Protein AF-0000000079805893 (afdb_homodimer)

Foldseek 3Di:
DAQQAPQFWWFALDQFFKKKFFFDDVCQAPLKFKKKKKWFALDQWFWFKKWAAPVCRQFIWTWMGHRQWTWIAGDAPQDGDIHTDDCVQDPRNNPRDMKMWMWTWDQDPVEIWIWIDINRRIDIDPGHRDHGGGTMMMGWHASPVPPPDCPDPVSRPRGTDTTTMHNIDGPGDTPDPMDGTPMGGDD/DAQQAPQFWWFALDQFFKKKFFFDDVCQAPLKFKKKKKWFALAQWFWFKKWAAPVCRQFIWTWMGHRQWTWIAGDAPQDGDIHTDDCVQDPRNNPRDMKMWMWTWDQDPVEIWIWIDINRRIDIDPGHRDHGGGTMMMGWHASPVPPPDCPDPVSRPRGTDTTTMHNIDGPGDTPDPMDGTPMGGDD

Solvent-accessible surface area (backbone atoms only — not comparable to full-atom values): 18608 Å² total; per-residue (Å²): 118,37,44,61,34,90,66,6,27,17,30,32,74,39,55,68,6,26,37,39,40,36,46,25,78,85,50,17,68,44,72,63,42,59,39,35,33,31,38,29,20,69,42,36,29,10,31,54,34,39,35,28,11,84,90,41,66,77,29,36,40,33,39,28,29,55,80,16,28,55,27,42,36,37,32,23,89,73,31,77,48,77,44,67,60,56,64,91,78,43,66,68,54,33,71,62,43,81,42,41,38,37,44,32,31,40,83,52,96,83,39,28,23,38,34,43,27,51,71,87,46,76,46,68,48,93,51,49,56,57,60,69,42,53,29,34,41,29,36,32,24,48,80,74,69,73,51,83,62,77,63,59,67,67,77,73,62,32,56,40,20,35,36,34,32,21,46,40,41,57,96,56,62,59,66,51,82,66,44,46,28,36,26,23,53,40,131,119,38,44,61,33,88,66,6,27,17,31,33,75,39,56,68,6,26,35,40,38,36,47,25,77,83,50,18,69,44,72,64,40,61,39,35,33,32,38,30,21,68,43,37,30,11,31,54,34,37,35,27,9,83,91,40,69,77,29,36,41,31,39,27,29,55,81,16,29,55,28,42,34,37,32,23,91,72,32,76,49,76,42,67,60,57,64,90,78,43,67,68,55,35,70,62,43,82,41,41,39,37,44,32,31,41,82,52,97,84,39,29,23,37,33,42,28,51,71,85,46,73,46,69,47,92,52,49,53,56,59,67,42,51,28,34,42,28,36,32,24,48,80,74,68,74,55,84,63,78,63,57,67,67,77,72,62,31,55,42,20,36,33,33,32,23,45,40,40,56,95,58,62,60,67,50,81,66,44,46,26,36,27,23,50,41,133

Secondary structure (DSSP, 8-state):
-BTTSSSBEEEPSSTT-EEEEEB-GGGTT-SS-EEEEEEE---SSEEEEEEE-SS-TT-EEEEEEETTEEEEEEEETTEEEEEEPPTTT---S-SSS-EEEEEEEEEETTEEEEEEEETTEEEEEEEE---S---EEEEES---TTSS----HHHHTT----EEEEEEE-SS-BSSPPEEESEE---/-BTTSSSBEEEPSSTT-EEEEEB-GGGTT-SS-EEEEEEEE--SSEEEEEEE-SS-TT-EEEEEEETTEEEEEEEETTEEEEEEPPTTT---S-SSS-EEEEEEEEEETTEEEEEEEETTEEEEEEEE---S---EEEEES---TTS-----HHHHTT----EEEEEEE-SS-BSSPPEEESEE---

Nearest PDB structures (foldseek):
  1okq-assembly1_A  TM=7.436E-01  e=8.781E-10  Mus musculus
  3vkf-assembly5_D  TM=7.044E-01  e=1.520E-09  Bos taurus
  3b3q-assembly1_F  TM=7.056E-01  e=1.289E-09  Homo sapiens
  1pz8-assembly2_B  TM=7.392E-01  e=7.890E-09  Gallus gallus
  1qu0-assembly2_C  TM=6.833E-01  e=2.506E-07  Mus musculus

Sequence (374 aa):
MNVTTSTGVKIEPYNSSRVELHLGPRYRFYKELMFAFEFRTDSANGTLFYGRSEAYPEEFVALVLRNGRPVHKIQCPSLHADITLPSTIFPPLNDNRWHRVIYSTRLGRFGYNGIIDVDGTNHTSVYEVNCEDFDTVIFGGHRPTHVGTLLPAEMTDHGSFEGCMKEAYFPYPFSSPGGYYVVSQCDMNVTTSTGVKIEPYNSSRVELHLGPRYRFYKELMFAFEFRTDSANGTLFYGRSEAYPEEFVALVLRNGRPVHKIQCPSLHADITLPSTIFPPLNDNRWHRVIYSTRLGRFGYNGIIDVDGTNHTSVYEVNCEDFDTVIFGGHRPTHVGTLLPAEMTDHGSFEGCMKEAYFPYPFSSPGGYYVVSQCD

Structure (mmCIF, N/CA/C/O backbone):
data_AF-0000000079805893-model_v1
#
loop_
_entity.id
_entity.type
_entity.pdbx_description
1 polymer 'Laminin G domain-containing protein'
#
loop_
_atom_site.group_PDB
_atom_site.id
_atom_site.type_symbol
_atom_site.label_atom_id
_atom_site.label_alt_id
_atom_site.label_comp_id
_atom_site.label_asym_id
_atom_site.label_entity_id
_atom_site.label_seq_id
_atom_site.pdbx_PDB_ins_code
_atom_site.Cartn_x
_atom_site.Cartn_y
_atom_site.Cartn_z
_atom_site.occupancy
_atom_site.B_iso_or_equiv
_atom_site.auth_seq_id
_atom_site.auth_comp_id
_atom_site.auth_asym_id
_atom_site.auth_atom_id
_atom_site.pdbx_PDB_model_num
ATOM 1 N N . MET A 1 1 ? 4.559 -3.172 7.648 1 86.88 1 MET A N 1
ATOM 2 C CA . MET A 1 1 ? 4.27 -1.809 7.211 1 86.88 1 MET A CA 1
ATOM 3 C C . MET A 1 1 ? 3.316 -1.117 8.18 1 86.88 1 MET A C 1
ATOM 5 O O . MET A 1 1 ? 2.137 -1.469 8.25 1 86.88 1 MET A O 1
ATOM 9 N N . ASN A 1 2 ? 3.822 -0.253 8.867 1 90.19 2 ASN A N 1
ATOM 10 C CA . ASN A 1 2 ? 3.057 0.48 9.875 1 90.19 2 ASN A CA 1
ATOM 11 C C . ASN A 1 2 ? 3.639 1.869 10.117 1 90.19 2 ASN A C 1
ATOM 13 O O . ASN A 1 2 ? 4.797 1.999 10.516 1 90.19 2 ASN A O 1
ATOM 17 N N . VAL A 1 3 ? 2.811 2.877 10 1 95.81 3 VAL A N 1
ATOM 18 C CA . VAL A 1 3 ? 3.297 4.25 10.047 1 95.81 3 VAL A CA 1
ATOM 19 C C . VAL A 1 3 ? 3.637 4.637 11.484 1 95.81 3 VAL A C 1
ATOM 21 O O . VAL A 1 3 ? 4.367 5.602 11.719 1 95.81 3 VAL A O 1
ATOM 24 N N . THR A 1 4 ? 3.09 3.961 12.477 1 95.5 4 THR A N 1
ATOM 25 C CA . THR A 1 4 ? 3.295 4.324 13.875 1 95.5 4 THR A CA 1
ATOM 26 C C . THR A 1 4 ? 4.551 3.654 14.422 1 95.5 4 THR A C 1
ATOM 28 O O . THR A 1 4 ? 4.918 3.875 15.578 1 95.5 4 THR A O 1
ATOM 31 N N . THR A 1 5 ? 5.195 2.848 13.594 1 94.88 5 THR A N 1
ATOM 32 C CA . THR A 1 5 ? 6.391 2.135 14.039 1 94.88 5 THR A CA 1
ATOM 33 C C . THR A 1 5 ? 7.605 2.555 13.219 1 94.88 5 THR A C 1
ATOM 35 O O . THR A 1 5 ? 7.492 3.373 12.305 1 94.88 5 THR A O 1
ATOM 38 N N . SER A 1 6 ? 8.797 1.935 13.586 1 94.69 6 SER A N 1
ATOM 39 C CA . SER A 1 6 ? 10.047 2.293 12.938 1 94.69 6 SER A CA 1
ATOM 40 C C . SER A 1 6 ? 10.117 1.729 11.516 1 94.69 6 SER A C 1
ATOM 42 O O . SER A 1 6 ? 10.938 2.162 10.711 1 94.69 6 SER A O 1
ATOM 44 N N . THR A 1 7 ? 9.281 0.729 11.164 1 92.31 7 THR A N 1
ATOM 45 C CA . THR A 1 7 ? 9.266 0.174 9.82 1 92.31 7 THR A CA 1
ATOM 46 C C . THR A 1 7 ? 8.727 1.191 8.82 1 92.31 7 THR A C 1
ATOM 48 O O . THR A 1 7 ? 9.203 1.271 7.684 1 92.31 7 THR A O 1
ATOM 51 N N . GLY A 1 8 ? 7.695 1.871 9.211 1 96.06 8 GLY A N 1
ATOM 52 C CA . GLY A 1 8 ? 7.168 2.979 8.43 1 96.06 8 GLY A CA 1
ATOM 53 C C . GLY A 1 8 ? 6.355 2.527 7.23 1 96.06 8 GLY A C 1
ATOM 54 O O . GLY A 1 8 ? 5.922 1.374 7.164 1 96.06 8 GLY A O 1
ATOM 55 N N . VAL A 1 9 ? 6.074 3.521 6.383 1 97.12 9 VAL A N 1
ATOM 56 C CA . VAL A 1 9 ? 5.273 3.322 5.18 1 97.12 9 VAL A CA 1
ATOM 57 C C . VAL A 1 9 ? 5.703 4.316 4.102 1 97.12 9 VAL A C 1
ATOM 59 O O . VAL A 1 9 ? 6.031 5.465 4.402 1 97.12 9 VAL A O 1
ATOM 62 N N . LYS A 1 10 ? 5.758 3.818 2.928 1 97.69 10 LYS A N 1
ATOM 63 C CA . LYS A 1 10 ? 6.062 4.707 1.807 1 97.69 10 LYS A CA 1
ATOM 64 C C . LYS A 1 10 ? 4.781 5.188 1.127 1 97.69 10 LYS A C 1
ATOM 66 O O . LYS A 1 10 ? 3.969 4.379 0.679 1 97.69 10 LYS A O 1
ATOM 71 N N . ILE A 1 11 ? 4.617 6.461 1.095 1 96.56 11 ILE A N 1
ATOM 72 C CA . ILE A 1 11 ? 3.576 7.07 0.275 1 96.56 11 ILE A CA 1
ATOM 73 C C . ILE A 1 11 ? 4.035 7.133 -1.18 1 96.56 11 ILE A C 1
ATOM 75 O O . ILE A 1 11 ? 5.141 7.598 -1.469 1 96.56 11 ILE A O 1
ATOM 79 N N . GLU A 1 12 ? 3.182 6.66 -2.055 1 94.06 12 GLU A N 1
ATOM 80 C CA . GLU A 1 12 ? 3.504 6.586 -3.477 1 94.06 12 GLU A CA 1
ATOM 81 C C . GLU A 1 12 ? 3.023 7.832 -4.215 1 94.06 12 GLU A C 1
ATOM 83 O O . GLU A 1 12 ? 2.139 8.547 -3.734 1 94.06 12 GLU A O 1
ATOM 88 N N . PRO A 1 13 ? 3.689 8.125 -5.371 1 90.69 13 PRO A N 1
ATOM 89 C CA . PRO A 1 13 ? 3.305 9.336 -6.098 1 90.69 13 PRO A CA 1
ATOM 90 C C . PRO A 1 13 ? 1.968 9.195 -6.82 1 90.69 13 PRO A C 1
ATOM 92 O O . PRO A 1 13 ? 1.874 9.484 -8.016 1 90.69 13 PRO A O 1
ATOM 95 N N . TYR A 1 14 ? 0.987 8.625 -6.16 1 88.56 14 TYR A N 1
ATOM 96 C CA . TYR A 1 14 ? -0.392 8.523 -6.621 1 88.56 14 TYR A CA 1
ATOM 97 C C . TYR A 1 14 ? -1.329 9.312 -5.715 1 88.56 14 TYR A C 1
ATOM 99 O O . TYR A 1 14 ? -1.152 9.336 -4.496 1 88.56 14 TYR A O 1
ATOM 107 N N . ASN A 1 15 ? -2.369 9.938 -6.258 1 83.94 15 ASN A N 1
ATOM 108 C CA . ASN A 1 15 ? -3.295 10.766 -5.492 1 83.94 15 ASN A CA 1
ATOM 109 C C . ASN A 1 15 ? -4.008 9.953 -4.41 1 83.94 15 ASN A C 1
ATOM 111 O O . ASN A 1 15 ? -4.375 10.5 -3.367 1 83.94 15 ASN A O 1
ATOM 115 N N . SER A 1 16 ? -4.102 8.68 -4.676 1 88.62 16 SER A N 1
ATOM 116 C CA . SER A 1 16 ? -4.844 7.84 -3.74 1 88.62 16 SER A CA 1
ATOM 117 C C . SER A 1 16 ? -3.93 7.281 -2.656 1 88.62 16 SER A C 1
ATOM 119 O O . SER A 1 16 ? -4.398 6.652 -1.703 1 88.62 16 SER A O 1
ATOM 121 N N . SER A 1 17 ? -2.641 7.555 -2.805 1 93.5 17 SER A N 1
ATOM 122 C CA . SER A 1 17 ? -1.706 7.016 -1.821 1 93.5 17 SER A CA 1
ATOM 123 C C . SER A 1 17 ? -1.758 7.809 -0.519 1 93.5 17 SER A C 1
ATOM 125 O O . SER A 1 17 ? -1.449 9 -0.498 1 93.5 17 SER A O 1
ATOM 127 N N . ARG A 1 18 ? -2.193 7.1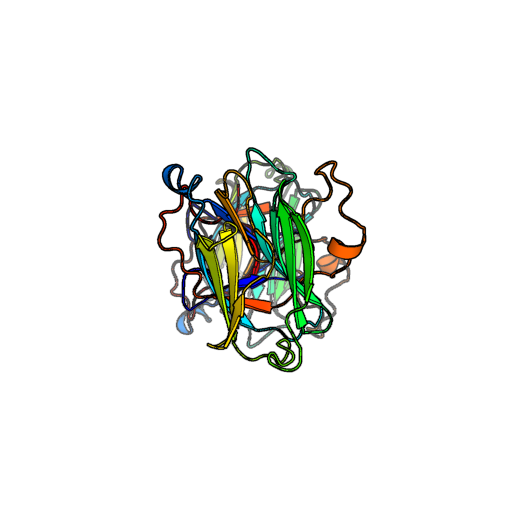09 0.562 1 93.88 18 ARG A N 1
ATOM 128 C CA . ARG A 1 18 ? -2.348 7.82 1.826 1 93.88 18 ARG A CA 1
ATOM 129 C C . ARG A 1 18 ? -2.514 6.848 2.986 1 93.88 18 ARG A C 1
ATOM 131 O O . ARG A 1 18 ? -2.852 5.68 2.779 1 93.88 18 ARG A O 1
ATOM 138 N N . VAL A 1 19 ? -2.26 7.387 4.164 1 95 19 VAL A N 1
ATOM 139 C CA . VAL A 1 19 ? -2.572 6.727 5.43 1 95 19 VAL A CA 1
ATOM 140 C C . VAL A 1 19 ? -3.59 7.559 6.207 1 95 19 VAL A C 1
ATOM 142 O O . VAL A 1 19 ? -3.451 8.781 6.312 1 95 19 VAL A O 1
ATOM 145 N N . GLU A 1 20 ? -4.594 6.902 6.695 1 93.19 20 GLU A N 1
ATOM 146 C CA . GLU A 1 20 ? -5.617 7.59 7.477 1 93.19 20 GLU A CA 1
ATOM 147 C C . GLU A 1 20 ? -5.629 7.102 8.922 1 93.19 20 GLU A C 1
ATOM 149 O O . GLU A 1 20 ? -5.734 5.898 9.172 1 93.19 20 GLU A O 1
ATOM 154 N N . LEU A 1 21 ? -5.488 8.047 9.797 1 93.12 21 LEU A N 1
ATOM 155 C CA . LEU A 1 21 ? -5.598 7.75 11.219 1 93.12 21 LEU A CA 1
ATOM 156 C C . LEU A 1 21 ? -6.789 8.477 11.836 1 93.12 21 LEU A C 1
ATOM 158 O O . LEU A 1 21 ? -6.945 9.688 11.648 1 93.12 21 LEU A O 1
ATOM 162 N N . HIS A 1 22 ? -7.598 7.742 12.523 1 90.75 22 HIS A N 1
ATOM 163 C CA . HIS A 1 22 ? -8.805 8.297 13.125 1 90.75 22 HIS A CA 1
ATOM 164 C C . HIS A 1 22 ? -8.68 8.359 14.648 1 90.75 22 HIS A C 1
ATOM 166 O O . HIS A 1 22 ? -8.523 7.324 15.305 1 90.75 22 HIS A O 1
ATOM 172 N N . LEU A 1 23 ? -8.82 9.602 15.102 1 87.94 23 LEU A N 1
ATOM 173 C CA . LEU A 1 23 ? -8.664 9.805 16.531 1 87.94 23 LEU A CA 1
ATOM 174 C C . LEU A 1 23 ? -9.93 9.398 17.281 1 87.94 23 LEU A C 1
ATOM 176 O O . LEU A 1 23 ? -11.031 9.477 16.734 1 87.94 23 LEU A O 1
ATOM 180 N N . GLY A 1 24 ? -9.742 8.984 18.484 1 82.44 24 GLY A N 1
ATOM 181 C CA . GLY A 1 24 ? -10.859 8.633 19.344 1 82.44 24 GLY A CA 1
ATOM 182 C C . GLY A 1 24 ? -11.742 9.812 19.703 1 82.44 24 GLY A C 1
ATOM 183 O O . GLY A 1 24 ? -11.32 10.969 19.594 1 82.44 24 GLY A O 1
ATOM 184 N N . PRO A 1 25 ? -13.008 9.539 19.984 1 69.19 25 PRO A N 1
ATOM 185 C CA . PRO A 1 25 ? -14.047 10.562 20.156 1 69.19 25 PRO A CA 1
ATOM 186 C C . PRO A 1 25 ? -13.656 11.633 21.188 1 69.19 25 PRO A C 1
ATOM 188 O O . PRO A 1 25 ? -14 12.805 21.016 1 69.19 25 PRO A O 1
ATOM 191 N N . ARG A 1 26 ? -13.055 11.344 22.188 1 65.12 26 ARG A N 1
ATOM 192 C CA . ARG A 1 26 ? -12.844 12.32 23.25 1 65.12 26 ARG A CA 1
ATOM 193 C C . ARG A 1 26 ? -11.82 13.375 22.844 1 65.12 26 ARG A C 1
ATOM 195 O O . ARG A 1 26 ? -11.766 14.461 23.422 1 65.12 26 ARG A O 1
ATOM 202 N N . TYR A 1 27 ? -11.172 13.102 21.906 1 60.81 27 TYR A N 1
ATOM 203 C CA . TYR A 1 27 ? -10.055 13.977 21.578 1 60.81 27 TYR A CA 1
ATOM 204 C C . TYR A 1 27 ? -10.375 14.852 20.375 1 60.81 27 TYR A C 1
ATOM 206 O O . TYR A 1 27 ? -9.562 15.688 19.969 1 60.81 27 TYR A O 1
ATOM 214 N N . ARG A 1 28 ? -11.578 14.664 19.938 1 55.66 28 ARG A N 1
ATOM 215 C CA . ARG A 1 28 ? -12.062 15.352 18.75 1 55.66 28 ARG A CA 1
ATOM 216 C C . ARG A 1 28 ? -12.188 16.844 18.984 1 55.66 28 ARG A C 1
ATOM 218 O O . ARG A 1 28 ? -12.078 17.641 18.047 1 55.66 28 ARG A O 1
ATOM 225 N N . PHE A 1 29 ? -12.312 16.969 20.312 1 53.94 29 PHE A N 1
ATOM 226 C CA . PHE A 1 29 ? -12.641 18.359 20.609 1 53.94 29 PHE A CA 1
ATOM 227 C C . PHE A 1 29 ? -11.43 19.094 21.203 1 53.94 29 PHE A C 1
ATOM 229 O O . PHE A 1 29 ? -11.523 20.25 21.609 1 53.94 29 PHE A O 1
ATOM 236 N N . TYR A 1 30 ? -10.414 18.359 21.141 1 59.31 30 TYR A N 1
ATOM 237 C CA . TYR A 1 30 ? -9.273 19.016 21.781 1 59.31 30 TYR A CA 1
ATOM 238 C C . TYR A 1 30 ? -8.688 20.094 20.859 1 59.31 30 TYR A C 1
ATOM 240 O O . TYR A 1 30 ? -8.422 19.828 19.688 1 59.31 30 TYR A O 1
ATOM 248 N N . LYS A 1 31 ? -8.797 21.312 21.469 1 68.12 31 LYS A N 1
ATOM 249 C CA . LYS A 1 31 ? -8.211 22.438 20.75 1 68.12 31 LYS A CA 1
ATOM 250 C C . LYS A 1 31 ? -6.691 22.406 20.812 1 68.12 31 LYS A C 1
ATOM 252 O O . LYS A 1 31 ? -6.012 22.953 19.953 1 68.12 31 LYS A O 1
ATOM 257 N N . GLU A 1 32 ? -6.246 21.688 21.906 1 79.62 32 GLU A N 1
ATOM 258 C CA . GLU A 1 32 ? -4.801 21.5 21.984 1 79.62 32 GLU A CA 1
ATOM 259 C C . GLU A 1 32 ? -4.387 20.125 21.469 1 79.62 32 GLU A C 1
ATOM 261 O O . GLU A 1 32 ? -4.594 19.109 22.125 1 79.62 32 GLU A O 1
ATOM 266 N N . LEU A 1 33 ? -3.969 20.094 20.312 1 83.5 33 LEU A N 1
ATOM 267 C CA . LEU A 1 33 ? -3.547 18.844 19.672 1 83.5 33 LEU A CA 1
ATOM 268 C C . LEU A 1 33 ? -2.031 18.812 19.516 1 83.5 33 LEU A C 1
ATOM 270 O O . LEU A 1 33 ? -1.377 19.844 19.484 1 83.5 33 LEU A O 1
ATOM 274 N N . MET A 1 34 ? -1.552 17.641 19.672 1 90.44 34 MET A N 1
ATOM 275 C CA . MET A 1 34 ? -0.138 17.422 19.375 1 90.44 34 MET A CA 1
ATOM 276 C C . MET A 1 34 ? 0.086 16.047 18.734 1 90.44 34 MET A C 1
ATOM 278 O O . MET A 1 34 ? -0.497 15.062 19.172 1 90.44 34 MET A O 1
ATOM 282 N N . PHE A 1 35 ? 0.806 16.031 17.703 1 94.12 35 PHE A N 1
ATOM 283 C CA . PHE A 1 35 ? 1.272 14.758 17.141 1 94.12 35 PHE A CA 1
ATOM 284 C C . PHE A 1 35 ? 2.613 14.938 16.453 1 94.12 35 PHE A C 1
ATOM 286 O O . PHE A 1 35 ? 3.057 16.062 16.219 1 94.12 35 PHE A O 1
ATOM 293 N N . ALA A 1 36 ? 3.246 13.859 16.25 1 97.62 36 ALA A N 1
ATOM 294 C CA . ALA A 1 36 ? 4.57 13.883 15.625 1 97.62 36 ALA A CA 1
ATOM 295 C C . ALA A 1 36 ? 4.707 12.781 14.586 1 97.62 36 ALA A C 1
ATOM 297 O O . ALA A 1 36 ? 3.939 11.812 14.586 1 97.62 36 ALA A O 1
ATOM 298 N N . PHE A 1 37 ? 5.602 12.961 13.68 1 98.31 37 PHE A N 1
ATOM 299 C CA . PHE A 1 37 ? 5.961 11.945 12.695 1 98.31 37 PHE A CA 1
ATOM 300 C C . PHE A 1 37 ? 7.324 12.242 12.086 1 98.31 37 PHE A C 1
ATOM 302 O O . PHE A 1 37 ? 7.875 13.328 12.281 1 98.31 37 PHE A O 1
ATOM 309 N N . GLU A 1 38 ? 7.84 11.289 11.438 1 98.62 38 GLU A N 1
ATOM 310 C CA . GLU A 1 38 ? 9.055 11.477 10.648 1 98.62 38 GLU A CA 1
ATOM 311 C C . GLU A 1 38 ? 8.805 11.188 9.172 1 98.62 38 GLU A C 1
ATOM 313 O O . GLU A 1 38 ? 7.965 10.352 8.828 1 98.62 38 GLU A O 1
ATOM 318 N N . PHE A 1 39 ? 9.539 11.953 8.297 1 98.44 39 PHE A N 1
ATOM 319 C CA . PHE A 1 39 ? 9.398 11.703 6.871 1 98.44 39 PHE A CA 1
ATOM 320 C C . PHE A 1 39 ? 10.742 11.828 6.164 1 98.44 39 PHE A C 1
ATOM 322 O O . PHE A 1 39 ? 11.648 12.508 6.66 1 98.44 39 PHE A O 1
ATOM 329 N N . ARG A 1 40 ? 10.93 11.148 5.125 1 98.5 40 ARG A N 1
ATOM 330 C CA . ARG A 1 40 ? 12.07 11.188 4.211 1 98.5 40 ARG A CA 1
ATOM 331 C C . ARG A 1 40 ? 11.602 11.227 2.76 1 98.5 40 ARG A C 1
ATOM 333 O O . ARG A 1 40 ? 10.742 10.445 2.355 1 98.5 40 ARG A O 1
ATOM 340 N N . THR A 1 41 ? 12.156 12.281 2 1 97.81 41 THR A N 1
ATOM 341 C CA . THR A 1 41 ? 11.695 12.414 0.623 1 97.81 41 THR A CA 1
ATOM 342 C C . THR A 1 41 ? 12.734 13.133 -0.231 1 97.81 41 THR A C 1
ATOM 344 O O . THR A 1 41 ? 13.555 13.891 0.29 1 97.81 41 THR A O 1
ATOM 347 N N . ASP A 1 42 ? 12.656 12.836 -1.519 1 97.06 42 ASP A N 1
ATOM 348 C CA . ASP A 1 42 ? 13.367 13.633 -2.516 1 97.06 42 ASP A CA 1
ATOM 349 C C . ASP A 1 42 ? 12.406 14.547 -3.273 1 97.06 42 ASP A C 1
ATOM 351 O O . ASP A 1 42 ? 12.836 15.375 -4.082 1 97.06 42 ASP A O 1
ATOM 355 N N . SER A 1 43 ? 11.141 14.383 -2.959 1 94.88 43 SER A N 1
ATOM 356 C CA . SER A 1 43 ? 10.141 15.164 -3.684 1 94.88 43 SER A CA 1
ATOM 357 C C . SER A 1 43 ? 10.086 16.594 -3.172 1 94.88 43 SER A C 1
ATOM 359 O O . SER A 1 43 ? 10.133 16.828 -1.963 1 94.88 43 SER A O 1
ATOM 361 N N . ALA A 1 44 ? 9.93 17.531 -4.082 1 94.5 44 ALA A N 1
ATOM 362 C CA . ALA A 1 44 ? 9.914 18.938 -3.732 1 94.5 44 ALA A CA 1
ATOM 363 C C . ALA A 1 44 ? 8.516 19.391 -3.289 1 94.5 44 ALA A C 1
ATOM 365 O O . ALA A 1 44 ? 8.367 20.406 -2.627 1 94.5 44 ALA A O 1
ATOM 366 N N . ASN A 1 45 ? 7.594 18.562 -3.697 1 92.25 45 ASN A N 1
ATOM 367 C CA . ASN A 1 45 ? 6.215 18.953 -3.449 1 92.25 45 ASN A CA 1
ATOM 368 C C . ASN A 1 45 ? 5.391 17.797 -2.893 1 92.25 45 ASN A C 1
ATOM 370 O O . ASN A 1 45 ? 5.719 16.625 -3.117 1 92.25 45 ASN A O 1
ATOM 374 N N . GLY A 1 46 ? 4.328 18.141 -2.16 1 92.44 46 GLY A N 1
ATOM 375 C CA . GLY A 1 46 ? 3.371 17.141 -1.703 1 92.44 46 GLY A CA 1
ATOM 376 C C . GLY A 1 46 ? 2.877 17.391 -0.292 1 92.44 46 GLY A C 1
ATOM 377 O O . GLY A 1 46 ? 3.443 18.219 0.433 1 92.44 46 GLY A O 1
ATOM 378 N N . THR A 1 47 ? 1.855 16.688 0.064 1 92.44 47 THR A N 1
ATOM 379 C CA . THR A 1 47 ? 1.24 16.812 1.38 1 92.44 47 THR A CA 1
ATOM 380 C C . THR A 1 47 ? 1.914 15.898 2.391 1 92.44 47 THR A C 1
ATOM 382 O O . THR A 1 47 ? 2.029 14.688 2.156 1 92.44 47 THR A O 1
ATOM 385 N N . LEU A 1 48 ? 2.357 16.531 3.422 1 95.12 48 LEU A N 1
ATOM 386 C CA . LEU A 1 48 ? 2.863 15.711 4.516 1 95.12 48 LEU A CA 1
ATOM 387 C C . LEU A 1 48 ? 1.722 15.203 5.387 1 95.12 48 LEU A C 1
ATOM 389 O O . LEU A 1 48 ? 1.558 13.992 5.559 1 95.12 48 LEU A O 1
ATOM 393 N N . PHE A 1 49 ? 0.943 16.078 5.863 1 93.38 49 PHE A N 1
ATOM 394 C CA . PHE A 1 49 ? -0.264 15.656 6.562 1 93.38 49 PHE A CA 1
ATOM 395 C C . PHE A 1 49 ? -1.398 16.641 6.336 1 93.38 49 PHE A C 1
ATOM 397 O O . PHE A 1 49 ? -1.157 17.812 6.016 1 93.38 49 PHE A O 1
ATOM 404 N N . TYR A 1 50 ? -2.488 16.078 6.531 1 89.75 50 TYR A N 1
ATOM 405 C CA . TYR A 1 50 ? -3.748 16.812 6.52 1 89.75 50 TYR A CA 1
ATOM 406 C C . TYR A 1 50 ? -4.637 16.391 7.684 1 89.75 50 TYR A C 1
ATOM 408 O O . TYR A 1 50 ? -4.996 15.211 7.805 1 89.75 50 TYR A O 1
ATOM 416 N N . GLY A 1 51 ? -4.879 17.375 8.531 1 87.94 51 GLY A N 1
ATOM 417 C CA . GLY A 1 51 ? -5.816 17.141 9.617 1 87.94 51 GLY A CA 1
ATOM 418 C C . GLY A 1 51 ? -7.191 17.719 9.352 1 87.94 51 GLY A C 1
ATOM 419 O O . GLY A 1 51 ? -7.312 18.859 8.914 1 87.94 51 GLY A O 1
ATOM 420 N N . ARG A 1 52 ? -8.219 16.906 9.648 1 84.75 52 ARG A N 1
ATOM 421 C CA . ARG A 1 52 ? -9.547 17.391 9.312 1 84.75 52 ARG A CA 1
ATOM 422 C C . ARG A 1 52 ? -10.594 16.844 10.273 1 84.75 52 ARG A C 1
ATOM 424 O O . ARG A 1 52 ? -10.305 15.961 11.086 1 84.75 52 ARG A O 1
ATOM 431 N N . SER A 1 53 ? -11.703 17.578 10.148 1 80.88 53 SER A N 1
ATOM 432 C CA . SER A 1 53 ? -12.898 17.141 10.859 1 80.88 53 SER A CA 1
ATOM 433 C C . SER A 1 53 ? -13.867 16.422 9.922 1 80.88 53 SER A C 1
ATOM 435 O O . SER A 1 53 ? -14.094 16.875 8.797 1 80.88 53 SER A O 1
ATOM 437 N N . GLU A 1 54 ? -14.383 15.328 10.414 1 79.25 54 GLU A N 1
ATOM 438 C CA . GLU A 1 54 ? -15.414 14.656 9.633 1 79.25 54 GLU A CA 1
ATOM 439 C C . GLU A 1 54 ? -16.719 15.438 9.664 1 79.25 54 GLU A C 1
ATOM 441 O O . GLU A 1 54 ? -17.469 15.445 8.68 1 79.25 54 GLU A O 1
ATOM 446 N N . ALA A 1 55 ? -16.938 16.094 10.727 1 82.31 55 ALA A N 1
ATOM 447 C CA . ALA A 1 55 ? -18.156 16.875 10.914 1 82.31 55 ALA A CA 1
ATOM 448 C C . ALA A 1 55 ? -18.109 18.172 10.117 1 82.31 55 ALA A C 1
ATOM 450 O O . ALA A 1 55 ? -19.141 18.656 9.648 1 82.31 55 ALA A O 1
ATOM 451 N N . TYR A 1 56 ? -16.938 18.766 9.992 1 84 56 TYR A N 1
ATOM 452 C CA . TYR A 1 56 ? -16.719 20 9.25 1 84 56 TYR A CA 1
ATOM 453 C C . TYR A 1 56 ? -15.68 19.812 8.164 1 84 56 TYR A C 1
ATOM 455 O O . TYR A 1 56 ? -14.555 20.312 8.266 1 84 56 TYR A O 1
ATOM 463 N N . PRO A 1 57 ? -16 19.188 7.082 1 79.31 57 PRO A N 1
ATOM 464 C CA . PRO A 1 57 ? -15.031 18.75 6.074 1 79.31 57 PRO A CA 1
ATOM 465 C C . PRO A 1 57 ? -14.336 19.906 5.375 1 79.31 57 PRO A C 1
ATOM 467 O O . PRO A 1 57 ? -13.297 19.719 4.738 1 79.31 57 PRO A O 1
ATOM 470 N N . GLU A 1 58 ? -14.922 21.094 5.539 1 80.88 58 GLU A N 1
ATOM 471 C CA . GLU A 1 58 ? -14.32 22.266 4.898 1 80.88 58 GLU A CA 1
ATOM 472 C C . GLU A 1 58 ? -13.125 22.781 5.703 1 80.88 58 GLU A C 1
ATOM 474 O O . GLU A 1 58 ? -12.312 23.547 5.195 1 80.88 58 GLU A O 1
ATOM 479 N N . GLU A 1 59 ? -13.031 22.406 6.949 1 83.75 59 GLU A N 1
ATOM 480 C CA . GLU A 1 59 ? -11.945 22.859 7.824 1 83.75 59 GLU A CA 1
ATOM 481 C C . GLU A 1 59 ? -10.773 21.891 7.793 1 83.75 59 GLU A C 1
ATOM 483 O O . GLU A 1 59 ? -10.969 20.672 7.766 1 83.75 59 GLU A O 1
ATOM 488 N N . PHE A 1 60 ? -9.602 22.5 7.684 1 86.12 60 PHE A N 1
ATOM 489 C CA . PHE A 1 60 ? -8.438 21.625 7.766 1 86.12 60 PHE A CA 1
ATOM 490 C C . PHE A 1 60 ? -7.195 22.422 8.148 1 86.12 60 PHE A C 1
ATOM 492 O O . PHE A 1 60 ? -7.172 23.641 8.031 1 86.12 60 PHE A O 1
ATOM 499 N N . VAL A 1 61 ? -6.27 21.703 8.664 1 88.5 61 VAL A N 1
ATOM 500 C CA . VAL A 1 61 ? -4.887 22.156 8.789 1 88.5 61 VAL A CA 1
ATOM 501 C C . VAL A 1 61 ? -3.955 21.188 8.062 1 88.5 61 VAL A C 1
ATOM 503 O O . VAL A 1 61 ? -4.184 19.984 8.055 1 88.5 61 VAL A O 1
ATOM 506 N N . ALA A 1 62 ? -2.998 21.766 7.414 1 91.12 62 ALA A N 1
ATOM 507 C CA . ALA A 1 62 ? -2.1 20.891 6.664 1 91.12 62 ALA A CA 1
ATOM 508 C C . ALA A 1 62 ? -0.673 21.438 6.676 1 91.12 62 ALA A C 1
ATOM 510 O O . ALA A 1 62 ? -0.455 22.625 6.922 1 91.12 62 ALA A O 1
ATOM 511 N N . LEU A 1 63 ? 0.201 20.547 6.551 1 92.94 63 LEU A N 1
ATOM 512 C CA . LEU A 1 63 ? 1.583 20.875 6.215 1 92.94 63 LEU A CA 1
ATOM 513 C C . LEU A 1 63 ? 1.971 20.266 4.871 1 92.94 63 LEU A C 1
ATOM 515 O O . LEU A 1 63 ? 1.806 19.062 4.648 1 92.94 63 LEU A O 1
ATOM 519 N N . VAL A 1 64 ? 2.422 21.125 3.934 1 93.12 64 VAL A N 1
ATOM 520 C CA . VAL A 1 64 ? 2.795 20.656 2.604 1 93.12 64 VAL A CA 1
ATOM 521 C C . VAL A 1 64 ? 4.219 21.109 2.277 1 93.12 64 VAL A C 1
ATOM 523 O O . VAL A 1 64 ? 4.73 22.047 2.885 1 93.12 64 VAL A O 1
ATOM 526 N N . LEU A 1 65 ? 4.844 20.344 1.453 1 93.81 65 LEU A N 1
ATOM 527 C CA . LEU A 1 65 ? 6.098 20.797 0.876 1 93.81 65 LEU A CA 1
ATOM 528 C C . LEU A 1 65 ? 5.855 21.531 -0.439 1 93.81 65 LEU A C 1
ATOM 530 O O . LEU A 1 65 ? 5.09 21.062 -1.284 1 93.81 65 LEU A O 1
ATOM 534 N N . ARG A 1 66 ? 6.375 22.672 -0.562 1 92.44 66 ARG A N 1
ATOM 535 C CA . ARG A 1 66 ? 6.426 23.453 -1.789 1 92.44 66 ARG A CA 1
ATOM 536 C C . ARG A 1 66 ? 7.855 23.875 -2.113 1 92.44 66 ARG A C 1
ATOM 538 O O . ARG A 1 66 ? 8.453 24.672 -1.385 1 92.44 66 ARG A O 1
ATOM 545 N N . ASN A 1 67 ? 8.312 23.281 -3.164 1 92.19 67 ASN A N 1
ATOM 546 C CA . ASN A 1 67 ? 9.711 23.484 -3.527 1 92.19 67 ASN A CA 1
ATOM 547 C C . ASN A 1 67 ? 10.648 23.125 -2.381 1 92.19 67 ASN A C 1
ATOM 549 O O . ASN A 1 67 ? 11.555 23.891 -2.051 1 92.19 67 ASN A O 1
ATOM 553 N N . GLY A 1 68 ? 10.297 22.062 -1.719 1 94.31 68 GLY A N 1
ATOM 554 C CA . GLY A 1 68 ? 11.125 21.516 -0.652 1 94.31 68 GLY A CA 1
ATOM 555 C C . GLY A 1 68 ? 10.922 22.219 0.678 1 94.31 68 GLY A C 1
ATOM 556 O O . GLY A 1 68 ? 11.523 21.844 1.684 1 94.31 68 GLY A O 1
ATOM 557 N N . ARG A 1 69 ? 10.078 23.25 0.639 1 93.75 69 ARG A N 1
ATOM 558 C CA . ARG A 1 69 ? 9.883 24.047 1.845 1 93.75 69 ARG A CA 1
ATOM 559 C C . ARG A 1 69 ? 8.523 23.766 2.475 1 93.75 69 ARG A C 1
ATOM 561 O O . ARG A 1 69 ? 7.527 23.609 1.765 1 93.75 69 ARG A O 1
ATOM 568 N N . PRO A 1 70 ? 8.555 23.75 3.836 1 94.62 70 PRO A N 1
ATOM 569 C CA . PRO A 1 70 ? 7.273 23.469 4.48 1 94.62 70 PRO A CA 1
ATOM 570 C C . PRO A 1 70 ? 6.336 24.688 4.473 1 94.62 70 PRO A C 1
ATOM 572 O O . PRO A 1 70 ? 6.777 25.812 4.695 1 94.62 70 PRO A O 1
ATOM 575 N N . VAL A 1 71 ? 5.113 24.422 4.129 1 92.12 71 VAL A N 1
ATOM 576 C CA . VAL A 1 71 ? 4.043 25.406 4.125 1 92.12 71 VAL A CA 1
ATOM 577 C C . VAL A 1 71 ? 2.895 24.938 5.012 1 92.12 71 VAL A C 1
ATOM 579 O O . VAL A 1 71 ? 2.361 23.844 4.82 1 92.12 71 VAL A O 1
ATOM 582 N N . HIS A 1 72 ? 2.607 25.766 5.992 1 91.69 72 HIS A N 1
ATOM 583 C CA . HIS A 1 72 ? 1.464 25.516 6.863 1 91.69 72 HIS A CA 1
ATOM 584 C C . HIS A 1 72 ? 0.178 26.062 6.254 1 91.69 72 HIS A C 1
ATOM 586 O O . HIS A 1 72 ? 0.049 27.266 6.051 1 91.69 72 HIS A O 1
ATOM 592 N N . LYS A 1 73 ? -0.731 25.125 5.969 1 88.06 73 LYS A N 1
ATOM 593 C CA . LYS A 1 73 ? -2.021 25.516 5.418 1 88.06 73 LYS A CA 1
ATOM 594 C C . LYS A 1 73 ? -3.121 25.438 6.473 1 88.06 73 LYS A C 1
ATOM 596 O O . LYS A 1 73 ? -3.25 24.422 7.164 1 88.06 73 LYS A O 1
ATOM 601 N N . ILE A 1 74 ? -3.875 26.562 6.531 1 87.5 74 ILE A N 1
ATOM 602 C CA . ILE A 1 74 ? -4.93 26.641 7.535 1 87.5 74 ILE A CA 1
ATOM 603 C C . ILE A 1 74 ? -6.238 27.062 6.875 1 87.5 74 ILE A C 1
ATOM 605 O O . ILE A 1 74 ? -6.285 28.078 6.176 1 87.5 74 ILE A O 1
ATOM 609 N N . GLN A 1 75 ? -7.223 26.219 7.023 1 86.31 75 GLN A N 1
ATOM 610 C CA . GLN A 1 75 ? -8.586 26.562 6.629 1 86.31 75 GLN A CA 1
ATOM 611 C C . GLN A 1 75 ? -9.57 26.312 7.77 1 86.31 75 GLN A C 1
ATOM 613 O O . GLN A 1 75 ? -10.219 25.266 7.812 1 86.31 75 GLN A O 1
ATOM 618 N N . CYS A 1 76 ? -9.625 27.25 8.594 1 86.31 76 CYS A N 1
ATOM 619 C CA . CYS A 1 76 ? -10.539 27.25 9.734 1 86.31 76 CYS A CA 1
ATOM 620 C C . CYS A 1 76 ? -11.438 28.484 9.695 1 86.31 76 CYS A C 1
ATOM 622 O O . CYS A 1 76 ? -11.188 29.422 8.938 1 86.31 76 CYS A O 1
ATOM 624 N N . PRO A 1 77 ? -12.539 28.406 10.383 1 82.31 77 PRO A N 1
ATOM 625 C CA . PRO A 1 77 ? -13.414 29.594 10.391 1 82.31 77 PRO A CA 1
ATOM 626 C C . PRO A 1 77 ? -12.68 30.875 10.773 1 82.31 77 PRO A C 1
ATOM 628 O O . PRO A 1 77 ? -13 31.938 10.266 1 82.31 77 PRO A O 1
ATOM 631 N N . SER A 1 78 ? -11.695 30.75 11.578 1 77.69 78 SER A N 1
ATOM 632 C CA . SER A 1 78 ? -10.969 31.906 12.086 1 77.69 78 SER A CA 1
ATOM 633 C C . SER A 1 78 ? -9.977 32.438 11.055 1 77.69 78 SER A C 1
ATOM 635 O O . SER A 1 78 ? -9.617 33.625 11.07 1 77.69 78 SER A O 1
ATOM 637 N N . LEU A 1 79 ? -9.555 31.516 10.188 1 77.38 79 LEU A N 1
ATOM 638 C CA . LEU A 1 79 ? -8.445 31.922 9.336 1 77.38 79 LEU A CA 1
ATOM 639 C C . LEU A 1 79 ? -8.359 31.031 8.094 1 77.38 79 LEU A C 1
ATOM 641 O O . LEU A 1 79 ? -8.547 29.812 8.188 1 77.38 79 LEU A O 1
ATOM 645 N N . HIS A 1 80 ? -8.133 31.609 6.965 1 84.19 80 HIS A N 1
ATOM 646 C CA . HIS A 1 80 ? -7.648 30.953 5.758 1 84.19 80 HIS A CA 1
ATOM 647 C C . HIS A 1 80 ? -6.293 31.5 5.332 1 84.19 80 HIS A C 1
ATOM 649 O O . HIS A 1 80 ? -6.191 32.656 4.949 1 84.19 80 HIS A O 1
ATOM 655 N N . ALA A 1 81 ? -5.254 30.656 5.512 1 85.88 81 ALA A N 1
ATOM 656 C CA . ALA A 1 81 ? -3.928 31.203 5.234 1 85.88 81 ALA A CA 1
ATOM 657 C C . ALA A 1 81 ? -2.959 30.094 4.82 1 85.88 81 ALA A C 1
ATOM 659 O O . ALA A 1 81 ? -3.121 28.938 5.215 1 85.88 81 ALA A O 1
ATOM 660 N N . ASP A 1 82 ? -2.037 30.391 3.934 1 87.25 82 ASP A N 1
ATOM 661 C CA . ASP A 1 82 ? -0.828 29.625 3.664 1 87.25 82 ASP A CA 1
ATOM 662 C C . ASP A 1 82 ? 0.403 30.312 4.258 1 87.25 82 ASP A C 1
ATOM 664 O O . ASP A 1 82 ? 0.771 31.406 3.842 1 87.25 82 ASP A O 1
ATOM 668 N N . ILE A 1 83 ? 0.914 29.688 5.184 1 88.75 83 ILE A N 1
ATOM 669 C CA . ILE A 1 83 ? 2.074 30.266 5.848 1 88.75 83 ILE A CA 1
ATOM 670 C C . ILE A 1 83 ? 3.33 29.469 5.48 1 88.75 83 ILE A C 1
ATOM 672 O O . ILE A 1 83 ? 3.506 28.344 5.922 1 88.75 83 ILE A O 1
ATOM 676 N N . THR A 1 84 ? 4.191 30.078 4.691 1 90.62 84 THR A N 1
ATOM 677 C CA . THR A 1 84 ? 5.469 29.438 4.379 1 90.62 84 THR A CA 1
ATOM 678 C C . THR A 1 84 ? 6.449 29.609 5.535 1 90.62 84 THR A C 1
ATOM 680 O O . THR A 1 84 ? 6.68 30.719 6.012 1 90.62 84 THR A O 1
ATOM 683 N N . LEU A 1 85 ? 6.957 28.484 5.984 1 92.25 85 LEU A N 1
ATOM 684 C CA . LEU A 1 85 ? 7.945 28.594 7.055 1 92.25 85 LEU A CA 1
ATOM 685 C C . LEU A 1 85 ? 9.219 29.266 6.551 1 92.25 85 LEU A C 1
ATOM 687 O O . LEU A 1 85 ? 9.656 29.016 5.422 1 92.25 85 LEU A O 1
ATOM 691 N N . PRO A 1 86 ? 9.859 30.141 7.34 1 92.31 86 PRO A N 1
ATOM 692 C CA . PRO A 1 86 ? 10.969 30.969 6.871 1 92.31 86 PRO A CA 1
ATOM 693 C C . PRO A 1 86 ? 12.18 30.156 6.434 1 92.31 86 PRO A C 1
ATOM 695 O O . PRO A 1 86 ? 12.648 29.297 7.184 1 92.31 86 PRO A O 1
ATOM 698 N N . SER A 1 87 ? 12.656 30.484 5.301 1 90.94 87 SER A N 1
ATOM 699 C CA . SER A 1 87 ? 13.797 29.766 4.734 1 90.94 87 SER A CA 1
ATOM 700 C C . SER A 1 87 ? 15.07 30.047 5.52 1 90.94 87 SER A C 1
ATOM 702 O O . SER A 1 87 ? 16.047 29.312 5.414 1 90.94 87 SER A O 1
ATOM 704 N N . THR A 1 88 ? 15.055 31.109 6.215 1 90.5 88 THR A N 1
ATOM 705 C CA . THR A 1 88 ? 16.219 31.5 7 1 90.5 88 THR A CA 1
ATOM 706 C C . THR A 1 88 ? 16.453 30.516 8.141 1 90.5 88 THR A C 1
ATOM 708 O O . THR A 1 88 ? 17.578 30.359 8.617 1 90.5 88 THR A O 1
ATOM 711 N N . ILE A 1 89 ? 15.43 29.859 8.469 1 89.44 89 ILE A N 1
ATOM 712 C CA . ILE A 1 89 ? 15.516 28.984 9.625 1 89.44 89 ILE A CA 1
ATOM 713 C C . ILE A 1 89 ? 15.32 27.531 9.18 1 89.44 89 ILE A C 1
ATOM 715 O O . ILE A 1 89 ? 15.875 26.609 9.789 1 89.44 89 ILE A O 1
ATOM 719 N N . PHE A 1 90 ? 14.594 27.406 8.133 1 91.19 90 PHE A N 1
ATOM 720 C CA . PHE A 1 90 ? 14.289 26.047 7.684 1 91.19 90 PHE A CA 1
ATOM 721 C C . PHE A 1 90 ? 14.898 25.781 6.312 1 91.19 90 PHE A C 1
ATOM 723 O O . PHE A 1 90 ? 14.492 26.375 5.316 1 91.19 90 PHE A O 1
ATOM 730 N N . PRO A 1 91 ? 15.883 24.922 6.273 1 92.44 91 PRO A N 1
ATOM 731 C CA . PRO A 1 91 ? 16.375 24.5 4.961 1 92.44 91 PRO A CA 1
ATOM 732 C C . PRO A 1 91 ? 15.375 23.641 4.199 1 92.44 91 PRO A C 1
ATOM 734 O O . PRO A 1 91 ? 14.367 23.219 4.766 1 92.44 91 PRO A O 1
ATOM 737 N N . PRO A 1 92 ? 15.688 23.453 2.865 1 95.94 92 PRO A N 1
ATOM 738 C CA . PRO A 1 92 ? 14.836 22.5 2.15 1 95.94 92 PRO A CA 1
ATOM 739 C C . PRO A 1 92 ? 14.836 21.109 2.791 1 95.94 92 PRO A C 1
ATOM 741 O O . PRO A 1 92 ? 15.875 20.641 3.254 1 95.94 92 PRO A O 1
ATOM 744 N N . LEU A 1 93 ? 13.688 20.484 2.783 1 97.19 93 LEU A N 1
ATOM 745 C CA . LEU A 1 93 ? 13.539 19.266 3.555 1 97.19 93 LEU A CA 1
ATOM 746 C C . LEU A 1 93 ? 13.5 18.047 2.637 1 97.19 93 LEU A C 1
ATOM 748 O O . LEU A 1 93 ? 13.383 16.906 3.105 1 97.19 93 LEU A O 1
ATOM 752 N N . ASN A 1 94 ? 13.539 18.297 1.288 1 97.12 94 ASN A N 1
ATOM 753 C CA . ASN A 1 94 ? 13.547 17.203 0.321 1 97.12 94 ASN A CA 1
ATOM 754 C C . ASN A 1 94 ? 14.969 16.75 -0.005 1 97.12 94 ASN A C 1
ATOM 756 O O . ASN A 1 94 ? 15.352 16.688 -1.175 1 97.12 94 ASN A O 1
ATOM 760 N N . ASP A 1 95 ? 15.703 16.328 1.05 1 97.62 95 ASP A N 1
ATOM 761 C CA . ASP A 1 95 ? 17.109 15.992 0.918 1 97.62 95 ASP A CA 1
ATOM 762 C C . ASP A 1 95 ? 17.359 14.508 1.171 1 97.62 95 ASP A C 1
ATOM 764 O O . ASP A 1 95 ? 18.5 14.094 1.42 1 97.62 95 ASP A O 1
ATOM 768 N N . ASN A 1 96 ? 16.344 13.703 1.208 1 96.81 96 ASN A N 1
ATOM 769 C CA . ASN A 1 96 ? 16.375 12.25 1.385 1 96.81 96 ASN A CA 1
ATOM 770 C C . ASN A 1 96 ? 16.906 11.867 2.76 1 96.81 96 ASN A C 1
ATOM 772 O O . ASN A 1 96 ? 17.484 10.781 2.928 1 96.81 96 ASN A O 1
ATOM 776 N N . ARG A 1 97 ? 16.875 12.82 3.695 1 97.56 97 ARG A N 1
ATOM 777 C CA . ARG A 1 97 ? 17.156 12.539 5.098 1 97.56 97 ARG A CA 1
ATOM 778 C C . ARG A 1 97 ? 15.883 12.516 5.926 1 97.56 97 ARG A C 1
ATOM 780 O O . ARG A 1 97 ? 14.875 13.102 5.535 1 97.56 97 ARG A O 1
ATOM 787 N N . TRP A 1 98 ? 15.945 11.758 7.012 1 98.38 98 TRP A N 1
ATOM 788 C CA . TRP A 1 98 ? 14.789 11.719 7.898 1 98.38 98 TRP A CA 1
ATOM 789 C C . TRP A 1 98 ? 14.664 13.023 8.68 1 98.38 98 TRP A C 1
ATOM 791 O O . TRP A 1 98 ? 15.633 13.484 9.297 1 98.38 98 TRP A O 1
ATOM 801 N N . HIS A 1 99 ? 13.531 13.656 8.633 1 98.44 99 HIS A N 1
ATOM 802 C CA . HIS A 1 99 ? 13.172 14.836 9.406 1 98.44 99 HIS A CA 1
ATOM 803 C C . HIS A 1 99 ? 12.016 14.547 10.352 1 98.44 99 HIS A C 1
ATOM 805 O O . HIS A 1 99 ? 11.055 13.867 9.977 1 98.44 99 HIS A O 1
ATOM 811 N N . ARG A 1 100 ? 12.133 15.039 11.5 1 98.31 100 ARG A N 1
ATOM 812 C CA . ARG A 1 100 ? 11.055 14.898 12.477 1 98.31 100 ARG A CA 1
ATOM 813 C C . ARG A 1 100 ? 10.203 16.172 12.547 1 98.31 100 ARG A C 1
ATOM 815 O O . ARG A 1 100 ? 10.742 17.266 12.633 1 98.31 100 ARG A O 1
ATOM 822 N N . VAL A 1 101 ? 8.891 15.984 12.469 1 98.25 101 VAL A N 1
ATOM 823 C CA . VAL A 1 101 ? 7.945 17.094 12.578 1 98.25 101 VAL A CA 1
ATOM 824 C C . VAL A 1 101 ? 7.07 16.891 13.812 1 98.25 101 VAL A C 1
ATOM 826 O O . VAL A 1 101 ? 6.605 15.789 14.086 1 98.25 101 VAL A O 1
ATOM 829 N N . ILE A 1 102 ? 6.91 17.891 14.57 1 96.88 102 ILE A N 1
ATOM 830 C CA . ILE A 1 102 ? 5.926 17.953 15.641 1 96.88 102 ILE A CA 1
ATOM 831 C C . ILE A 1 102 ? 4.938 19.094 15.367 1 96.88 102 ILE A C 1
ATOM 833 O O . ILE A 1 102 ? 5.34 20.234 15.172 1 96.88 102 ILE A O 1
ATOM 837 N N . TYR A 1 103 ? 3.719 18.719 15.188 1 94.62 103 TYR A N 1
ATOM 838 C CA . TYR A 1 103 ? 2.662 19.719 15.062 1 94.62 103 TYR A CA 1
ATOM 839 C C . TYR A 1 103 ? 1.849 19.812 16.344 1 94.62 103 TYR A C 1
ATOM 841 O O . TYR A 1 103 ? 1.478 18.797 16.938 1 94.62 103 TYR A O 1
ATOM 849 N N . SER A 1 104 ? 1.625 21.078 16.75 1 92 104 SER A N 1
ATOM 850 C CA . SER A 1 104 ? 0.793 21.266 17.938 1 92 104 SER A CA 1
ATOM 851 C C . SER A 1 104 ? 0.027 22.578 17.875 1 92 104 SER A C 1
ATOM 853 O O . SER A 1 104 ? 0.428 23.5 17.172 1 92 104 SER A O 1
ATOM 855 N N . THR A 1 105 ? -1.153 22.578 18.453 1 89.75 105 THR A N 1
ATOM 856 C CA . THR A 1 105 ? -1.882 23.812 18.703 1 89.75 105 THR A CA 1
ATOM 857 C C . THR A 1 105 ? -1.87 24.141 20.203 1 89.75 105 THR A C 1
ATOM 859 O O . THR A 1 105 ? -2.041 23.25 21.031 1 89.75 105 THR A O 1
ATOM 862 N N . ARG A 1 106 ? -1.566 25.406 20.453 1 87.06 106 ARG A N 1
ATOM 863 C CA . ARG A 1 106 ? -1.477 25.844 21.844 1 87.06 106 ARG A CA 1
ATOM 864 C C . ARG A 1 106 ? -2.23 27.141 22.062 1 87.06 106 ARG A C 1
ATOM 866 O O . ARG A 1 106 ? -2.215 28.031 21.203 1 87.06 106 ARG A O 1
ATOM 873 N N . LEU A 1 107 ? -2.852 27.156 23.219 1 86.06 107 LEU A N 1
ATOM 874 C CA . LEU A 1 107 ? -3.523 28.406 23.578 1 86.06 107 LEU A CA 1
ATOM 875 C C . LEU A 1 107 ? -2.51 29.516 23.859 1 86.06 107 LEU A C 1
ATOM 877 O O . LEU A 1 107 ? -1.583 29.328 24.641 1 86.06 107 LEU A O 1
ATOM 881 N N . GLY A 1 108 ? -2.607 30.578 23.125 1 80.12 108 GLY A N 1
ATOM 882 C CA . GLY A 1 108 ? -1.834 31.781 23.344 1 80.12 108 GLY A CA 1
ATOM 883 C C . GLY A 1 108 ? -2.691 32.969 23.719 1 80.12 108 GLY A C 1
ATOM 884 O O . GLY A 1 108 ? -3.838 32.812 24.156 1 80.12 108 GLY A O 1
ATOM 885 N N . ARG A 1 109 ? -2.064 34.125 23.688 1 79.69 109 ARG A N 1
ATOM 886 C CA . ARG A 1 109 ? -2.703 35.375 24.109 1 79.69 109 ARG A CA 1
ATOM 887 C C . ARG A 1 109 ? -3.928 35.656 23.25 1 79.69 109 ARG A C 1
ATOM 889 O O . ARG A 1 109 ? -4.949 36.125 23.766 1 79.69 109 ARG A O 1
ATOM 896 N N . PHE A 1 110 ? -3.805 35.375 21.922 1 78.81 110 PHE A N 1
ATOM 897 C CA . PHE A 1 110 ? -4.848 35.781 20.984 1 78.81 110 PHE A CA 1
ATOM 898 C C . PHE A 1 110 ? -5.555 34.562 20.406 1 78.81 110 PHE A C 1
ATOM 900 O O . PHE A 1 110 ? -6.09 34.625 19.297 1 78.81 110 PHE A O 1
ATOM 907 N N . GLY A 1 111 ? -5.461 33.469 21.188 1 84.5 111 GLY A N 1
ATOM 908 C CA . GLY A 1 111 ? -6.098 32.25 20.719 1 84.5 111 GLY A CA 1
ATOM 909 C C . GLY A 1 111 ? -5.121 31.125 20.516 1 84.5 111 GLY A C 1
ATOM 910 O O . GLY A 1 111 ? -3.998 31.156 21.016 1 84.5 111 GLY A O 1
ATOM 911 N N . TYR A 1 112 ? -5.645 30.156 19.812 1 86.69 112 TYR A N 1
ATOM 912 C CA . TYR A 1 112 ? -4.797 29 19.594 1 86.69 112 TYR A CA 1
ATOM 913 C C . TYR A 1 112 ? -3.846 29.219 18.422 1 86.69 112 TYR A C 1
ATOM 915 O O . TYR A 1 112 ? -4.266 29.625 17.344 1 86.69 112 TYR A O 1
ATOM 923 N N . ASN A 1 113 ? -2.611 29.016 18.688 1 88.38 113 ASN A N 1
ATOM 924 C CA . ASN A 1 113 ? -1.61 29.109 17.625 1 88.38 113 ASN A CA 1
ATOM 925 C C . ASN A 1 113 ? -1.123 27.719 17.203 1 88.38 113 ASN A C 1
ATOM 927 O O . ASN A 1 113 ? -1.051 26.812 18.031 1 88.38 113 ASN A O 1
ATOM 931 N N . GLY A 1 114 ? -0.833 27.609 15.922 1 89.62 114 GLY A N 1
ATOM 932 C CA . GLY A 1 114 ? -0.148 26.422 15.453 1 89.62 114 GLY A CA 1
ATOM 933 C C . GLY A 1 114 ? 1.358 26.484 15.617 1 89.62 114 GLY A C 1
ATOM 934 O O . GLY A 1 114 ? 1.969 27.531 15.359 1 89.62 114 GLY A O 1
ATOM 935 N N . ILE A 1 115 ? 1.869 25.5 16.188 1 92.75 115 ILE A N 1
ATOM 936 C CA . ILE A 1 115 ? 3.316 25.406 16.344 1 92.75 115 ILE A CA 1
ATOM 937 C C . ILE A 1 115 ? 3.836 24.219 15.523 1 92.75 115 ILE A C 1
ATOM 939 O O . ILE A 1 115 ? 3.322 23.109 15.641 1 92.75 115 ILE A O 1
ATOM 943 N N . ILE A 1 116 ? 4.801 24.531 14.656 1 95 116 ILE A N 1
ATOM 944 C CA . ILE A 1 116 ? 5.445 23.5 13.859 1 95 116 ILE A CA 1
ATOM 945 C C . ILE A 1 116 ? 6.926 23.406 14.227 1 95 116 ILE A C 1
ATOM 947 O O . ILE A 1 116 ? 7.645 24.406 14.18 1 95 116 ILE A O 1
ATOM 951 N N . ASP A 1 117 ? 7.258 22.266 14.711 1 96.5 117 ASP A N 1
ATOM 952 C CA . ASP A 1 117 ? 8.656 21.969 14.984 1 96.5 117 ASP A CA 1
ATOM 953 C C . ASP A 1 117 ? 9.234 21.016 13.938 1 96.5 117 ASP A C 1
ATOM 955 O O . ASP A 1 117 ? 8.641 19.984 13.641 1 96.5 117 ASP A O 1
ATOM 959 N N . VAL A 1 118 ? 10.352 21.438 13.281 1 97.06 118 VAL A N 1
ATOM 960 C CA . VAL A 1 118 ? 11.062 20.562 12.352 1 97.06 118 VAL A CA 1
ATOM 961 C C . VAL A 1 118 ? 12.492 20.344 12.844 1 97.06 118 VAL A C 1
ATOM 963 O O . VAL A 1 118 ? 13.297 21.281 12.859 1 97.06 118 VAL A O 1
ATOM 966 N N . ASP A 1 119 ? 12.797 19.109 13.234 1 97.44 119 ASP A N 1
ATOM 967 C CA . ASP A 1 119 ? 14.117 18.719 13.688 1 97.44 119 ASP A CA 1
ATOM 968 C C . ASP A 1 119 ? 14.594 19.594 14.844 1 97.44 119 ASP A C 1
ATOM 970 O O . ASP A 1 119 ? 15.758 20 14.891 1 97.44 119 ASP A O 1
ATOM 974 N N . GLY A 1 120 ? 13.672 20 15.664 1 95.44 120 GLY A N 1
ATOM 975 C CA . GLY A 1 120 ? 14.031 20.734 16.859 1 95.44 120 GLY A CA 1
ATOM 976 C C . GLY A 1 120 ? 13.891 22.234 16.688 1 95.44 120 GLY A C 1
ATOM 977 O O . GLY A 1 120 ? 14.016 23 17.656 1 95.44 120 GLY A O 1
ATOM 978 N N . THR A 1 121 ? 13.719 22.688 15.445 1 94.12 121 THR A N 1
ATOM 979 C CA . THR A 1 121 ? 13.508 24.109 15.18 1 94.12 121 THR A CA 1
ATOM 980 C C . THR A 1 121 ? 12.016 24.422 15.109 1 94.12 121 THR A C 1
ATOM 982 O O . THR A 1 121 ? 11.281 23.828 14.32 1 94.12 121 THR A O 1
ATOM 985 N N . ASN A 1 122 ? 11.602 25.438 15.836 1 92.81 122 ASN A N 1
ATOM 986 C CA . ASN A 1 122 ? 10.172 25.719 15.969 1 92.81 122 ASN A CA 1
ATOM 987 C C . ASN A 1 122 ? 9.766 26.969 15.195 1 92.81 122 ASN A C 1
ATOM 989 O O . ASN A 1 122 ? 10.57 27.891 15.031 1 92.81 122 ASN A O 1
ATOM 993 N N . HIS A 1 123 ? 8.594 26.891 14.719 1 91.5 123 HIS A N 1
ATOM 994 C CA . HIS A 1 123 ? 7.895 28.047 14.156 1 91.5 123 HIS A CA 1
ATOM 995 C C . HIS A 1 123 ? 6.469 28.141 14.68 1 91.5 123 HIS A C 1
ATOM 997 O O . HIS A 1 123 ? 5.727 27.141 14.656 1 91.5 123 HIS A O 1
ATOM 1003 N N . THR A 1 124 ? 6.137 29.219 15.219 1 88.56 124 THR A N 1
ATOM 1004 C CA . THR A 1 124 ? 4.793 29.469 15.727 1 88.56 124 THR A CA 1
ATOM 1005 C C . THR A 1 124 ? 4 30.359 14.773 1 88.56 124 THR A C 1
ATOM 1007 O O . THR A 1 124 ? 4.5 31.391 14.32 1 88.56 124 THR A O 1
ATOM 1010 N N . SER A 1 125 ? 2.824 29.844 14.484 1 81.19 125 SER A N 1
ATOM 1011 C CA . SER A 1 125 ? 1.99 30.656 13.602 1 81.19 125 SER A CA 1
ATOM 1012 C C . SER A 1 125 ? 1.612 31.969 14.258 1 81.19 125 SER A C 1
ATOM 1014 O O . SER A 1 125 ? 1.365 32.031 15.469 1 81.19 125 SER A O 1
ATOM 1016 N N . VAL A 1 126 ? 1.559 32.969 13.445 1 74.75 126 VAL A N 1
ATOM 1017 C CA . VAL A 1 126 ? 1.182 34.281 13.922 1 74.75 126 VAL A CA 1
ATOM 1018 C C . VAL A 1 126 ? -0.338 34.375 14.047 1 74.75 126 VAL A C 1
ATOM 1020 O O . VAL A 1 126 ? -0.854 35.188 14.836 1 74.75 126 VAL A O 1
ATOM 1023 N N . TYR A 1 127 ? -1.012 33.438 13.32 1 78.62 127 TYR A N 1
ATOM 1024 C CA . TYR A 1 127 ? -2.467 33.531 13.273 1 78.62 127 TYR A CA 1
ATOM 1025 C C . TYR A 1 127 ? -3.1 32.406 14.109 1 78.62 127 TYR A C 1
ATOM 1027 O O . TYR A 1 127 ? -2.449 31.406 14.422 1 78.62 127 TYR A O 1
ATOM 1035 N N . GLU A 1 128 ? -4.305 32.75 14.461 1 83.44 128 GLU A N 1
ATOM 1036 C CA . GLU A 1 128 ? -5.082 31.781 15.242 1 83.44 128 GLU A CA 1
ATOM 1037 C C . GLU A 1 128 ? -5.469 30.562 14.398 1 83.44 128 GLU A C 1
ATOM 1039 O O . GLU A 1 128 ? -5.836 30.719 13.227 1 83.44 128 GLU A O 1
ATOM 1044 N N . VAL A 1 129 ? -5.258 29.375 14.977 1 85.06 129 VAL A N 1
ATOM 1045 C CA . VAL A 1 129 ? -5.707 28.125 14.375 1 85.06 129 VAL A CA 1
ATOM 1046 C C . VAL A 1 129 ? -6.852 27.531 15.203 1 85.06 129 VAL A C 1
ATOM 1048 O O . VAL A 1 129 ? -6.617 26.812 16.172 1 85.06 129 VAL A O 1
ATOM 1051 N N . ASN A 1 130 ? -8.102 27.922 14.805 1 83.62 130 ASN A N 1
ATOM 1052 C CA . ASN A 1 130 ? -9.273 27.469 15.555 1 83.62 130 ASN A CA 1
ATOM 1053 C C . ASN A 1 130 ? -10.258 26.734 14.656 1 83.62 130 ASN A C 1
ATOM 1055 O O . ASN A 1 130 ? -11.312 27.281 14.312 1 83.62 130 ASN A O 1
ATOM 1059 N N . CYS A 1 131 ? -9.891 25.469 14.367 1 82.88 131 CYS A N 1
ATOM 1060 C CA . CYS A 1 131 ? -10.812 24.594 13.641 1 82.88 131 CYS A CA 1
ATOM 1061 C C . CYS A 1 131 ? -11.703 23.812 14.602 1 82.88 131 CYS A C 1
ATOM 1063 O O . CYS A 1 131 ? -11.352 23.625 15.766 1 82.88 131 CYS A O 1
ATOM 1065 N N . GLU A 1 132 ? -12.828 23.453 14.008 1 77.69 132 GLU A N 1
ATOM 1066 C CA . GLU A 1 132 ? -13.734 22.656 14.836 1 77.69 132 GLU A CA 1
ATOM 1067 C C . GLU A 1 132 ? -13.445 21.156 14.68 1 77.69 132 GLU A C 1
ATOM 1069 O O . GLU A 1 132 ? -13.188 20.688 13.57 1 77.69 132 GLU A O 1
ATOM 1074 N N . ASP A 1 133 ? -13.398 20.422 15.625 1 74 133 ASP A N 1
ATOM 1075 C CA . ASP A 1 133 ? -13.43 18.969 15.695 1 74 133 ASP A CA 1
ATOM 1076 C C . ASP A 1 133 ? -12.289 18.344 14.891 1 74 133 ASP A C 1
ATOM 1078 O O . ASP A 1 133 ? -12.492 17.859 13.781 1 74 133 ASP A O 1
ATOM 1082 N N . PHE A 1 134 ? -11.094 18.219 15.32 1 79.25 134 PHE A N 1
ATOM 1083 C CA . PHE A 1 134 ? -9.969 17.516 14.703 1 79.25 134 PHE A CA 1
ATOM 1084 C C . PHE A 1 134 ? -10 16.031 15.039 1 79.25 134 PHE A C 1
ATOM 1086 O O . PHE A 1 134 ? -9.672 15.641 16.156 1 79.25 134 PHE A O 1
ATOM 1093 N N . ASP A 1 135 ? -10.484 15.188 13.945 1 86.25 135 ASP A N 1
ATOM 1094 C CA . ASP A 1 135 ? -10.672 13.789 14.336 1 86.25 135 ASP A CA 1
ATOM 1095 C C . ASP A 1 135 ? -9.945 12.859 13.367 1 86.25 135 ASP A C 1
ATOM 1097 O O . ASP A 1 135 ? -9.875 11.648 13.602 1 86.25 135 ASP A O 1
ATOM 1101 N N . THR A 1 136 ? -9.453 13.422 12.312 1 89.06 136 THR A N 1
ATOM 1102 C CA . THR A 1 136 ? -8.789 12.594 11.312 1 89.06 136 THR A CA 1
ATOM 1103 C C . THR A 1 136 ? -7.473 13.227 10.867 1 89.06 136 THR A C 1
ATOM 1105 O O . THR A 1 136 ? -7.414 14.438 10.625 1 89.06 136 THR A O 1
ATOM 1108 N N . VAL A 1 137 ? -6.441 12.461 10.867 1 91.31 137 VAL A N 1
ATOM 1109 C CA . VAL A 1 137 ? -5.176 12.883 10.281 1 91.31 137 VAL A CA 1
ATOM 1110 C C . VAL A 1 137 ? -4.828 11.977 9.102 1 91.31 137 VAL A C 1
ATOM 1112 O O . VAL A 1 137 ? -4.871 10.75 9.219 1 91.31 137 VAL A O 1
ATOM 1115 N N . ILE A 1 138 ? -4.5 12.578 7.98 1 92.31 138 ILE A N 1
ATOM 1116 C CA . ILE A 1 138 ? -4.137 11.852 6.766 1 92.31 138 ILE A CA 1
ATOM 1117 C C . ILE A 1 138 ? -2.699 12.188 6.375 1 92.31 138 ILE A C 1
ATOM 1119 O O . ILE A 1 138 ? -2.32 13.359 6.324 1 92.31 138 ILE A O 1
ATOM 1123 N N . PHE A 1 139 ? -1.894 11.188 6.258 1 95.19 139 PHE A N 1
ATOM 1124 C CA . PHE A 1 139 ? -0.555 11.352 5.703 1 95.19 139 PHE A CA 1
ATOM 1125 C C . PHE A 1 139 ? -0.554 11.102 4.199 1 95.19 139 PHE A C 1
ATOM 1127 O O . PHE A 1 139 ? -1.057 10.07 3.74 1 95.19 139 PHE A O 1
ATOM 1134 N N . GLY A 1 140 ? 0.07 11.984 3.471 1 91.88 140 GLY A N 1
ATOM 1135 C CA . GLY A 1 140 ? 0.029 11.883 2.021 1 91.88 140 GLY A CA 1
ATOM 1136 C C . GLY A 1 140 ? -1.325 12.234 1.435 1 91.88 140 GLY A C 1
ATOM 1137 O O . GLY A 1 140 ? -2.051 13.062 1.99 1 91.88 140 GLY A O 1
ATOM 1138 N N . GLY A 1 141 ? -1.578 11.633 0.151 1 82.69 141 GLY A N 1
ATOM 1139 C CA . GLY A 1 141 ? -2.869 11.805 -0.496 1 82.69 141 GLY A CA 1
ATOM 1140 C C . GLY A 1 141 ? -3.047 13.18 -1.112 1 82.69 141 GLY A C 1
ATOM 1141 O O . GLY A 1 141 ? -2.105 13.977 -1.155 1 82.69 141 GLY A O 1
ATOM 1142 N N . HIS A 1 142 ? -4.059 13.172 -1.93 1 71.19 142 HIS A N 1
ATOM 1143 C CA . HIS A 1 142 ? -4.516 14.445 -2.467 1 71.19 142 HIS A CA 1
ATOM 1144 C C . HIS A 1 142 ? -5.801 14.898 -1.784 1 71.19 142 HIS A C 1
ATOM 1146 O O . HIS A 1 142 ? -6.629 14.078 -1.392 1 71.19 142 HIS A O 1
ATOM 1152 N N . ARG A 1 143 ? -5.758 15.969 -1.12 1 58.31 143 ARG A N 1
ATOM 1153 C CA . ARG A 1 143 ? -7.004 16.422 -0.514 1 58.31 143 ARG A CA 1
ATOM 1154 C C . ARG A 1 143 ? -8.188 16.156 -1.436 1 58.31 143 ARG A C 1
ATOM 1156 O O . ARG A 1 143 ? -8.109 16.391 -2.645 1 58.31 143 ARG A O 1
ATOM 1163 N N . PRO A 1 144 ? -9.281 15.258 -0.893 1 46.97 144 PRO A N 1
ATOM 1164 C CA . PRO A 1 144 ? -10.484 15.047 -1.701 1 46.97 144 PRO A CA 1
ATOM 1165 C C . PRO A 1 144 ? -11.023 16.344 -2.301 1 46.97 144 PRO A C 1
ATOM 1167 O O . PRO A 1 144 ? -11.031 17.375 -1.633 1 46.97 144 PRO A O 1
ATOM 1170 N N . THR A 1 145 ? -10.859 16.5 -3.545 1 43.38 145 THR A N 1
ATOM 1171 C CA . THR A 1 145 ? -11.531 17.594 -4.234 1 43.38 145 THR A CA 1
ATOM 1172 C C . THR A 1 145 ? -12.969 17.75 -3.748 1 43.38 145 THR A C 1
ATOM 1174 O O . THR A 1 145 ? -13.625 18.75 -4.039 1 43.38 145 THR A O 1
ATOM 1177 N N . HIS A 1 146 ? -13.602 16.609 -3.586 1 39.59 146 HIS A N 1
ATOM 1178 C CA . HIS A 1 146 ? -15.039 16.828 -3.543 1 39.59 146 HIS A CA 1
ATOM 1179 C C . HIS A 1 146 ? -15.414 17.859 -2.486 1 39.59 146 HIS A C 1
ATOM 1181 O O . HIS A 1 146 ? -16.594 18.125 -2.252 1 39.59 146 HIS A O 1
ATOM 1187 N N . VAL A 1 147 ? -14.688 17.875 -1.422 1 37.25 147 VAL A N 1
ATOM 1188 C CA . VAL A 1 147 ? -15.398 18.859 -0.622 1 37.25 147 VAL A CA 1
ATOM 1189 C C . VAL A 1 147 ? -15.633 20.125 -1.447 1 37.25 147 VAL A C 1
ATOM 1191 O O . VAL A 1 147 ? -14.766 20.531 -2.232 1 37.25 147 VAL A O 1
ATOM 1194 N N . GLY A 1 148 ? -16.828 20.484 -1.617 1 34.38 148 GLY A N 1
ATOM 1195 C CA . GLY A 1 148 ? -17.328 21.734 -2.164 1 34.38 148 GLY A CA 1
ATOM 1196 C C . GLY A 1 148 ? -16.297 22.844 -2.125 1 34.38 148 GLY A C 1
ATOM 1197 O O . GLY A 1 148 ? -16.609 24 -2.461 1 34.38 148 GLY A O 1
ATOM 1198 N N . THR A 1 149 ? -15.5 22.797 -1.109 1 38.59 149 THR A N 1
ATOM 1199 C CA . THR A 1 149 ? -14.844 24.094 -0.934 1 38.59 149 THR A CA 1
ATOM 1200 C C . THR A 1 149 ? -13.812 24.328 -2.039 1 38.59 149 THR A C 1
ATOM 1202 O O . THR A 1 149 ? -13.156 23.391 -2.49 1 38.59 149 THR A O 1
ATOM 1205 N N . LEU A 1 150 ? -13.867 25.484 -2.559 1 37.09 150 LEU A N 1
ATOM 1206 C CA . LEU A 1 150 ? -13.062 26.422 -3.332 1 37.09 150 LEU A CA 1
ATOM 1207 C C . LEU A 1 150 ? -11.586 26.297 -2.967 1 37.09 150 LEU A C 1
ATOM 1209 O O . LEU A 1 150 ? -11.008 27.219 -2.393 1 37.09 150 LEU A O 1
ATOM 1213 N N . LEU A 1 151 ? -11.242 25.203 -2.363 1 42.03 151 LEU A N 1
ATOM 1214 C CA . LEU A 1 151 ? -9.836 25.484 -2.125 1 42.03 151 LEU A CA 1
ATOM 1215 C C . LEU A 1 151 ? -9.125 25.844 -3.426 1 42.03 151 LEU A C 1
ATOM 1217 O O . LEU A 1 151 ? -9.367 25.219 -4.461 1 42.03 151 LEU A O 1
ATOM 1221 N N . PRO A 1 152 ? -8.539 26.938 -3.352 1 40.03 152 PRO A N 1
ATOM 1222 C CA . PRO A 1 152 ? -7.781 27.391 -4.52 1 40.03 152 PRO A CA 1
ATOM 1223 C C . PRO A 1 152 ? -6.91 26.297 -5.125 1 40.03 152 PRO A C 1
ATOM 1225 O O . PRO A 1 152 ? -6.43 25.422 -4.406 1 40.03 152 PRO A O 1
ATOM 1228 N N . ALA A 1 153 ? -7.043 26.094 -6.348 1 44.25 153 ALA A N 1
ATOM 1229 C CA . ALA A 1 153 ? -6.277 25.266 -7.277 1 44.25 153 ALA A CA 1
ATOM 1230 C C . ALA A 1 153 ? -4.871 25 -6.746 1 44.25 153 ALA A C 1
ATOM 1232 O O . ALA A 1 153 ? -4.309 23.922 -6.961 1 44.25 153 ALA A O 1
ATOM 1233 N N . GLU A 1 154 ? -4.477 25.859 -5.961 1 44.75 154 GLU A N 1
ATOM 1234 C CA . GLU A 1 154 ? -3.08 25.891 -5.543 1 44.75 154 GLU A CA 1
ATOM 1235 C C . GLU A 1 154 ? -2.791 24.812 -4.5 1 44.75 154 GLU A C 1
ATOM 1237 O O . GLU A 1 154 ? -1.642 24.406 -4.32 1 44.75 154 GLU A O 1
ATOM 1242 N N . MET A 1 155 ? -3.736 24.562 -3.633 1 47.34 155 MET A N 1
ATOM 1243 C CA . MET A 1 155 ? -3.498 23.516 -2.646 1 47.34 155 MET A CA 1
ATOM 1244 C C . MET A 1 155 ? -3.471 22.141 -3.311 1 47.34 155 MET A C 1
ATOM 1246 O O . MET A 1 155 ? -2.996 21.172 -2.719 1 47.34 155 MET A O 1
ATOM 1250 N N . THR A 1 156 ? -4.211 22.062 -4.422 1 50.34 156 THR A N 1
ATOM 1251 C CA . THR A 1 156 ? -4.379 20.797 -5.137 1 50.34 156 THR A CA 1
ATOM 1252 C C . THR A 1 156 ? -3.17 20.516 -6.02 1 50.34 156 THR A C 1
ATOM 1254 O O . THR A 1 156 ? -2.955 19.375 -6.43 1 50.34 156 THR A O 1
ATOM 1257 N N . ASP A 1 157 ? -2.479 21.734 -6.16 1 53.78 157 ASP A N 1
ATOM 1258 C CA . ASP A 1 157 ? -1.481 21.578 -7.215 1 53.78 157 ASP A CA 1
ATOM 1259 C C . ASP A 1 157 ? -0.135 21.141 -6.633 1 53.78 157 ASP A C 1
ATOM 1261 O O . ASP A 1 157 ? 0.918 21.531 -7.145 1 53.78 157 ASP A O 1
ATOM 1265 N N . HIS A 1 158 ? -0.2 20.672 -5.418 1 58.78 158 HIS A N 1
ATOM 1266 C CA . HIS A 1 158 ? 1.146 20.438 -4.906 1 58.78 158 HIS A CA 1
ATOM 1267 C C . HIS A 1 158 ? 1.657 19.047 -5.305 1 58.78 158 HIS A C 1
ATOM 1269 O O . HIS A 1 158 ? 2.742 18.641 -4.883 1 58.78 158 HIS A O 1
ATOM 1275 N N . GLY A 1 159 ? 1.104 18.484 -6.25 1 67.5 159 GLY A N 1
ATOM 1276 C CA . GLY A 1 159 ? 1.593 17.188 -6.664 1 67.5 159 GLY A CA 1
ATOM 1277 C C . GLY A 1 159 ? 1.455 16.125 -5.586 1 67.5 159 GLY A C 1
ATOM 1278 O O . GLY A 1 159 ? 0.975 16.406 -4.484 1 67.5 159 GLY A O 1
ATOM 1279 N N . SER A 1 160 ? 1.708 14.93 -5.867 1 79.19 160 SER A N 1
ATOM 1280 C CA . SER A 1 160 ? 1.625 13.805 -4.938 1 79.19 160 SER A CA 1
ATOM 1281 C C . SER A 1 160 ? 2.934 13.625 -4.176 1 79.19 160 SER A C 1
ATOM 1283 O O . SER A 1 160 ? 4.016 13.75 -4.754 1 79.19 160 SER A O 1
ATOM 1285 N N . PHE A 1 161 ? 2.836 13.727 -2.846 1 90.69 161 PHE A N 1
ATOM 1286 C CA . PHE A 1 161 ? 3.988 13.406 -2.012 1 90.69 161 PHE A CA 1
ATOM 1287 C C . PHE A 1 161 ? 4.48 11.984 -2.293 1 90.69 161 PHE A C 1
ATOM 1289 O O . PHE A 1 161 ? 3.676 11.062 -2.441 1 90.69 161 PHE A O 1
ATOM 1296 N N . GLU A 1 162 ? 5.691 11.883 -2.488 1 95.62 162 GLU A N 1
ATOM 1297 C CA . GLU A 1 162 ? 6.359 10.586 -2.559 1 95.62 162 GLU A CA 1
ATOM 1298 C C . GLU A 1 162 ? 7.477 10.484 -1.525 1 95.62 162 GLU A C 1
ATOM 1300 O O . GLU A 1 162 ? 8.43 11.266 -1.555 1 95.62 162 GLU A O 1
ATOM 1305 N N . GLY A 1 163 ? 7.398 9.539 -0.642 1 97.5 163 GLY A N 1
ATOM 1306 C CA . GLY A 1 163 ? 8.406 9.367 0.395 1 97.5 163 GLY A CA 1
ATOM 1307 C C . GLY A 1 163 ? 7.957 8.445 1.513 1 97.5 163 GLY A C 1
ATOM 1308 O O . GLY A 1 163 ? 6.855 7.895 1.468 1 97.5 163 GLY A O 1
ATOM 1309 N N . CYS A 1 164 ? 8.867 8.258 2.449 1 98.25 164 CYS A N 1
ATOM 1310 C CA . CYS A 1 164 ? 8.586 7.363 3.566 1 98.25 164 CYS A CA 1
ATOM 1311 C C . CYS A 1 164 ? 8.203 8.148 4.812 1 98.25 164 CYS A C 1
ATOM 1313 O O . CYS A 1 164 ? 8.703 9.25 5.035 1 98.25 164 CYS A O 1
ATOM 1315 N N . MET A 1 165 ? 7.285 7.656 5.559 1 98.12 165 MET A N 1
ATOM 1316 C CA . MET A 1 165 ? 6.863 8.188 6.852 1 98.12 165 MET A CA 1
ATOM 1317 C C . MET A 1 165 ? 6.906 7.113 7.93 1 98.12 165 MET A C 1
ATOM 1319 O O . MET A 1 165 ? 6.566 5.957 7.668 1 98.12 165 MET A O 1
ATOM 1323 N N . LYS A 1 166 ? 7.297 7.512 9.086 1 97.94 166 LYS A N 1
ATOM 1324 C CA . LYS A 1 166 ? 7.363 6.547 10.18 1 97.94 166 LYS A CA 1
ATOM 1325 C C . LYS A 1 166 ? 7.199 7.238 11.531 1 97.94 166 LYS A C 1
ATOM 1327 O O . LYS A 1 166 ? 7.098 8.461 11.602 1 97.94 166 LYS A O 1
ATOM 1332 N N . GLU A 1 167 ? 7.035 6.52 12.594 1 97.75 167 GLU A N 1
ATOM 1333 C CA . GLU A 1 167 ? 7.031 6.957 13.984 1 97.75 167 GLU A CA 1
ATOM 1334 C C . GLU A 1 167 ? 5.938 7.992 14.234 1 97.75 167 GLU A C 1
ATOM 1336 O O . GLU A 1 167 ? 6.16 8.977 14.938 1 97.75 167 GLU A O 1
ATOM 1341 N N . ALA A 1 168 ? 4.844 7.77 13.516 1 97.12 168 ALA A N 1
ATOM 1342 C CA . ALA A 1 168 ? 3.703 8.609 13.859 1 97.12 168 ALA A CA 1
ATOM 1343 C C . ALA A 1 168 ? 3.283 8.398 15.312 1 97.12 168 ALA A C 1
ATOM 1345 O O . ALA A 1 168 ? 2.973 7.273 15.711 1 97.12 168 ALA A O 1
ATOM 1346 N N . TYR A 1 169 ? 3.324 9.469 16 1 96.19 169 TYR A N 1
ATOM 1347 C CA . TYR A 1 169 ? 3.018 9.414 17.422 1 96.19 169 TYR A CA 1
ATOM 1348 C C . TYR A 1 169 ? 1.843 10.328 17.766 1 96.19 169 TYR A C 1
ATOM 1350 O O . TYR A 1 169 ? 1.856 11.516 17.438 1 96.19 169 TYR A O 1
ATOM 1358 N N . PHE A 1 170 ? 0.867 9.742 18.344 1 92.12 170 PHE A N 1
ATOM 1359 C CA . PHE A 1 170 ? -0.302 10.453 18.844 1 92.12 170 PHE A CA 1
ATOM 1360 C C . PHE A 1 170 ? -0.561 10.086 20.312 1 92.12 170 PHE A C 1
ATOM 1362 O O . PHE A 1 170 ? -0.764 8.914 20.641 1 92.12 170 PHE A O 1
ATOM 1369 N N . PRO A 1 171 ? -0.504 11.102 21.172 1 88.5 171 PRO A N 1
ATOM 1370 C CA . PRO A 1 171 ? -0.806 10.789 22.578 1 88.5 171 PRO A CA 1
ATOM 1371 C C . PRO A 1 171 ? -2.283 10.477 22.812 1 88.5 171 PRO A C 1
ATOM 1373 O O . PRO A 1 171 ? -2.781 10.617 23.922 1 88.5 171 PRO A O 1
ATOM 1376 N N . TYR A 1 172 ? -2.975 10.086 21.797 1 84.06 172 TYR A N 1
ATOM 1377 C CA . TYR A 1 172 ? -4.398 9.766 21.797 1 84.06 172 TYR A CA 1
ATOM 1378 C C . TYR A 1 172 ? -4.656 8.391 21.219 1 84.06 172 TYR A C 1
ATOM 1380 O O . TYR A 1 172 ? -3.975 7.973 20.266 1 84.06 172 TYR A O 1
ATOM 1388 N N . PRO A 1 173 ? -5.695 7.797 21.859 1 86.88 173 PRO A N 1
ATOM 1389 C CA . PRO A 1 173 ? -6.051 6.531 21.219 1 86.88 173 PRO A CA 1
ATOM 1390 C C . PRO A 1 173 ? -6.73 6.734 19.859 1 86.88 173 PRO A C 1
ATOM 1392 O O . PRO A 1 173 ? -7.355 7.773 19.625 1 86.88 173 PRO A O 1
ATOM 1395 N N . PHE A 1 174 ? -6.578 5.754 19 1 90.06 174 PHE A N 1
ATOM 1396 C CA . PHE A 1 174 ? -7.293 5.758 17.734 1 90.06 174 PHE A CA 1
ATOM 1397 C C . PHE A 1 174 ? -8.617 5.02 17.859 1 90.06 174 PHE A C 1
ATOM 1399 O O . PHE A 1 174 ? -8.766 4.121 18.688 1 90.06 174 PHE A O 1
ATOM 1406 N N . SER A 1 175 ? -9.578 5.434 17.094 1 89.88 175 SER A N 1
ATOM 1407 C CA . SER A 1 175 ? -10.883 4.789 17.125 1 89.88 175 SER A CA 1
ATOM 1408 C C . SER A 1 175 ? -10.883 3.506 16.297 1 89.88 175 SER A C 1
ATOM 1410 O O . SER A 1 175 ? -11.758 2.654 16.453 1 89.88 175 SER A O 1
ATOM 1412 N N . SER A 1 176 ? -10 3.328 15.406 1 88.44 176 SER A N 1
ATOM 1413 C CA . SER A 1 176 ? -9.844 2.18 14.523 1 88.44 176 SER A CA 1
ATOM 1414 C C . SER A 1 176 ? -8.398 2.043 14.055 1 88.44 176 SER A C 1
ATOM 1416 O O . SER A 1 176 ? -7.617 2.996 14.141 1 88.44 176 SER A O 1
ATOM 1418 N N . PRO A 1 177 ? -8.023 0.827 13.602 1 87.69 177 PRO A N 1
ATOM 1419 C CA . PRO A 1 177 ? -6.703 0.716 12.984 1 87.69 177 PRO A CA 1
ATOM 1420 C C . PRO A 1 177 ? -6.52 1.671 11.805 1 87.69 177 PRO A C 1
ATOM 1422 O O . PRO A 1 177 ? -7.492 2.023 11.133 1 87.69 177 PRO A O 1
ATOM 1425 N N . GLY A 1 178 ? -5.41 2.145 11.625 1 90.75 178 GLY A N 1
ATOM 1426 C CA . GLY A 1 178 ? -5.117 3.031 10.508 1 90.75 178 GLY A CA 1
ATOM 1427 C C . GLY A 1 178 ? -5.5 2.443 9.164 1 90.75 178 GLY A C 1
ATOM 1428 O O . GLY A 1 178 ? -5.406 1.231 8.961 1 90.75 178 GLY A O 1
ATOM 1429 N N . GLY A 1 179 ? -6.008 3.303 8.328 1 93.06 179 GLY A N 1
ATOM 1430 C CA . GLY A 1 179 ? -6.258 2.916 6.949 1 93.06 179 GLY A CA 1
ATOM 1431 C C . GLY A 1 179 ? -5.078 3.174 6.031 1 93.06 179 GLY A C 1
ATOM 1432 O O . GLY A 1 179 ? -4.477 4.25 6.07 1 93.06 179 GLY A O 1
ATOM 1433 N N . TYR A 1 180 ? -4.691 2.211 5.27 1 95.12 180 TYR A N 1
ATOM 1434 C CA . TYR A 1 180 ? -3.572 2.297 4.34 1 95.12 180 TYR A CA 1
ATOM 1435 C C . TYR A 1 180 ? -4.043 2.105 2.902 1 95.12 180 TYR A C 1
ATOM 1437 O O . TYR A 1 180 ? -4.676 1.098 2.578 1 95.12 180 TYR A O 1
ATOM 1445 N N . TYR A 1 181 ? -3.76 3.094 2.047 1 94.25 181 TYR A N 1
ATOM 1446 C CA . TYR A 1 181 ? -4.242 3.09 0.671 1 94.25 181 TYR A CA 1
ATOM 1447 C C . TYR A 1 181 ? -3.109 3.373 -0.307 1 94.25 181 TYR A C 1
ATOM 1449 O O . TYR A 1 181 ? -2.484 4.434 -0.253 1 94.25 181 TYR A O 1
ATOM 1457 N N . VAL A 1 182 ? -2.877 2.426 -1.218 1 94.88 182 VAL A N 1
ATOM 1458 C CA . VAL A 1 182 ? -1.879 2.531 -2.277 1 94.88 182 VAL A CA 1
ATOM 1459 C C . VAL A 1 182 ? -0.521 2.889 -1.675 1 94.88 182 VAL A C 1
ATOM 1461 O O . VAL A 1 182 ? 0.097 3.881 -2.064 1 94.88 182 VAL A O 1
ATOM 1464 N N . VAL A 1 183 ? -0.118 2.184 -0.737 1 97.12 183 VAL A N 1
ATOM 1465 C CA . VAL A 1 183 ? 1.133 2.451 -0.035 1 97.12 183 VAL A CA 1
ATOM 1466 C C . VAL A 1 183 ? 2.096 1.283 -0.23 1 97.12 183 VAL A C 1
ATOM 1468 O O . VAL A 1 183 ? 1.705 0.226 -0.732 1 97.12 183 VAL A O 1
ATOM 1471 N N . SER A 1 184 ? 3.363 1.516 0.041 1 96.94 184 SER A N 1
ATOM 1472 C CA . SER A 1 184 ? 4.41 0.505 -0.053 1 96.94 184 SER A CA 1
ATOM 1473 C C . SER A 1 184 ? 5.227 0.431 1.234 1 96.94 184 SER A C 1
ATOM 1475 O O . SER A 1 184 ? 5.078 1.279 2.117 1 96.94 184 SER A O 1
ATOM 1477 N N . GLN A 1 185 ? 5.953 -0.61 1.24 1 94.38 185 GLN A N 1
ATOM 1478 C CA . GLN A 1 185 ? 6.938 -0.683 2.312 1 94.38 185 GLN A CA 1
ATOM 1479 C C . GLN A 1 185 ? 8.102 0.276 2.061 1 94.38 185 GLN A C 1
ATOM 1481 O O . GLN A 1 185 ? 8.539 0.434 0.921 1 94.38 185 GLN A O 1
ATOM 1486 N N . CYS A 1 186 ? 8.422 0.917 3.141 1 90.44 186 CYS A N 1
ATOM 1487 C CA . CYS A 1 186 ? 9.609 1.755 3.027 1 90.44 186 CYS A CA 1
ATOM 1488 C C . CYS A 1 186 ? 10.875 0.907 3.01 1 90.44 186 CYS A C 1
ATOM 1490 O O . CYS A 1 186 ? 10.938 -0.141 3.654 1 90.44 186 CYS A O 1
ATOM 1492 N N . ASP A 1 187 ? 11.883 1.158 2.152 1 76.5 187 ASP A N 1
ATOM 1493 C CA . ASP A 1 187 ? 13.148 0.438 2.021 1 76.5 187 ASP A CA 1
ATOM 1494 C C . ASP A 1 187 ? 13.984 0.567 3.291 1 76.5 187 ASP A C 1
ATOM 1496 O O . ASP A 1 187 ? 13.805 1.506 4.07 1 76.5 187 ASP A O 1
ATOM 1500 N N . MET B 1 1 ? -2.666 -4.797 7.605 1 86.94 1 MET B N 1
ATOM 1501 C CA . MET B 1 1 ? -2.564 -5.258 6.223 1 86.94 1 MET B CA 1
ATOM 1502 C C . MET B 1 1 ? -1.52 -6.359 6.094 1 86.94 1 MET B C 1
ATOM 1504 O O . MET B 1 1 ? -0.32 -6.102 6.203 1 86.94 1 MET B O 1
ATOM 1508 N N . ASN B 1 2 ? -1.978 -7.484 5.934 1 90.25 2 ASN B N 1
ATOM 1509 C CA . ASN B 1 2 ? -1.112 -8.656 5.832 1 90.25 2 ASN B CA 1
ATOM 1510 C C . ASN B 1 2 ? -1.757 -9.758 5 1 90.25 2 ASN B C 1
ATOM 1512 O O . ASN B 1 2 ? -2.838 -10.25 5.336 1 90.25 2 ASN B O 1
ATOM 1516 N N . VAL B 1 3 ? -1.036 -10.227 3.992 1 95.81 3 VAL B N 1
ATOM 1517 C CA . VAL B 1 3 ? -1.62 -11.156 3.025 1 95.81 3 VAL B CA 1
ATOM 1518 C C . VAL B 1 3 ? -1.74 -12.547 3.646 1 95.81 3 VAL B C 1
ATOM 1520 O O . VAL B 1 3 ? -2.498 -13.383 3.158 1 95.81 3 VAL B O 1
ATOM 1523 N N . THR B 1 4 ? -0.976 -12.859 4.68 1 95.5 4 THR B N 1
ATOM 1524 C CA . THR B 1 4 ? -0.968 -14.195 5.27 1 95.5 4 THR B CA 1
ATOM 1525 C C . THR B 1 4 ? -2.051 -14.32 6.34 1 95.5 4 THR B C 1
ATOM 1527 O O . THR B 1 4 ? -2.234 -15.391 6.922 1 95.5 4 THR B O 1
ATOM 1530 N N . THR B 1 5 ? -2.752 -13.227 6.59 1 94.88 5 THR B N 1
ATOM 1531 C CA . THR B 1 5 ? -3.789 -13.234 7.613 1 94.88 5 THR B CA 1
ATOM 1532 C C . THR B 1 5 ? -5.156 -12.953 7.004 1 94.88 5 THR B C 1
ATOM 1534 O O . THR B 1 5 ? -5.27 -12.734 5.797 1 94.88 5 THR B O 1
ATOM 1537 N N . SER B 1 6 ? -6.219 -12.961 7.906 1 94.62 6 SER B N 1
ATOM 1538 C CA . SER B 1 6 ? -7.594 -12.781 7.449 1 94.62 6 SER B CA 1
ATOM 1539 C C . SER B 1 6 ? -7.852 -11.328 7.051 1 94.62 6 SER B C 1
ATOM 1541 O O . SER B 1 6 ? -8.836 -11.031 6.367 1 94.62 6 SER B O 1
ATOM 1543 N N . THR B 1 7 ? -7.004 -10.375 7.48 1 92.44 7 THR B N 1
ATOM 1544 C CA . THR B 1 7 ? -7.176 -8.977 7.105 1 92.44 7 THR B CA 1
ATOM 1545 C C . THR B 1 7 ? -6.898 -8.773 5.617 1 92.44 7 THR B C 1
ATOM 1547 O O . THR B 1 7 ? -7.57 -7.984 4.957 1 92.44 7 THR B O 1
ATOM 1550 N N . GLY B 1 8 ? -5.875 -9.406 5.148 1 96.06 8 GLY B N 1
ATOM 1551 C CA . GLY B 1 8 ? -5.582 -9.438 3.727 1 96.06 8 GLY B CA 1
ATOM 1552 C C . GLY B 1 8 ? -4.949 -8.148 3.221 1 96.06 8 GLY B C 1
ATOM 1553 O O . GLY B 1 8 ? -4.445 -7.352 4.008 1 96.06 8 GLY B O 1
ATOM 1554 N N . VAL B 1 9 ? -4.898 -8.078 1.878 1 97.12 9 VAL B N 1
ATOM 1555 C CA . VAL B 1 9 ? -4.305 -6.945 1.176 1 97.12 9 VAL B CA 1
ATOM 1556 C C . VAL B 1 9 ? -4.992 -6.75 -0.172 1 97.12 9 VAL B C 1
ATOM 1558 O O . VAL B 1 9 ? -5.355 -7.723 -0.837 1 97.12 9 VAL B O 1
ATOM 1561 N N . LYS B 1 10 ? -5.203 -5.531 -0.478 1 97.69 10 LYS B N 1
ATOM 1562 C CA . LYS B 1 10 ? -5.766 -5.223 -1.789 1 97.69 10 LYS B CA 1
ATOM 1563 C C . LYS B 1 10 ? -4.668 -4.883 -2.793 1 97.69 10 LYS B C 1
ATOM 1565 O O . LYS B 1 10 ? -3.875 -3.965 -2.566 1 97.69 10 LYS B O 1
ATOM 1570 N N . ILE B 1 11 ? -4.625 -5.629 -3.838 1 96.56 11 ILE B N 1
ATOM 1571 C CA . ILE B 1 11 ? -3.795 -5.277 -4.988 1 96.56 11 ILE B CA 1
ATOM 1572 C C . ILE B 1 11 ? -4.5 -4.215 -5.824 1 96.56 11 ILE B C 1
ATOM 1574 O O . ILE B 1 11 ? -5.672 -4.367 -6.176 1 96.56 11 ILE B O 1
ATOM 1578 N N . GLU B 1 12 ? -3.771 -3.154 -6.113 1 94.12 12 GLU B N 1
ATOM 1579 C CA . GLU B 1 12 ? -4.324 -2.023 -6.852 1 94.12 12 GLU B CA 1
ATOM 1580 C C . GLU B 1 12 ? -4.086 -2.172 -8.352 1 94.12 12 GLU B C 1
ATOM 1582 O O . GLU B 1 12 ? -3.191 -2.91 -8.773 1 94.12 12 GLU B O 1
ATOM 1587 N N . PRO B 1 13 ? -4.961 -1.501 -9.164 1 90.56 13 PRO B N 1
ATOM 1588 C CA . PRO B 1 13 ? -4.809 -1.646 -10.617 1 90.56 13 PRO B CA 1
ATOM 1589 C C . PRO B 1 13 ? -3.607 -0.878 -11.164 1 90.56 13 PRO B C 1
ATOM 1591 O O . PRO B 1 13 ? -3.748 -0.097 -12.109 1 90.56 13 PRO B O 1
ATOM 1594 N N . TYR B 1 14 ? -2.484 -0.967 -10.484 1 88.44 14 TYR B N 1
ATOM 1595 C CA . TYR B 1 14 ? -1.202 -0.43 -10.922 1 88.44 14 TYR B CA 1
ATOM 1596 C C . TYR B 1 14 ? -0.196 -1.55 -11.164 1 88.44 14 TYR B C 1
ATOM 1598 O O . TYR B 1 14 ? -0.163 -2.533 -10.422 1 88.44 14 TYR B O 1
ATOM 1606 N N . ASN B 1 15 ? 0.675 -1.426 -12.156 1 83.81 15 ASN B N 1
ATOM 1607 C CA . ASN B 1 15 ? 1.645 -2.459 -12.5 1 83.81 15 ASN B CA 1
ATOM 1608 C C . ASN B 1 15 ? 2.598 -2.75 -11.344 1 83.81 15 ASN B C 1
ATOM 1610 O O . ASN B 1 15 ? 3.082 -3.873 -11.203 1 83.81 15 ASN B O 1
ATOM 1614 N N . SER B 1 16 ? 2.756 -1.744 -10.523 1 88.56 16 SER B N 1
ATOM 1615 C CA . SER B 1 16 ? 3.717 -1.9 -9.438 1 88.56 16 SER B CA 1
ATOM 1616 C C . SER B 1 16 ? 3.051 -2.475 -8.188 1 88.56 16 SER B C 1
ATOM 1618 O O . SER B 1 16 ? 3.727 -2.789 -7.207 1 88.56 16 SER B O 1
ATOM 1620 N N . SER B 1 17 ? 1.739 -2.648 -8.273 1 93.5 17 SER B N 1
ATOM 1621 C CA . SER B 1 17 ? 1.033 -3.158 -7.105 1 93.5 17 SER B CA 1
ATOM 1622 C C . SER B 1 17 ? 1.239 -4.664 -6.949 1 93.5 17 SER B C 1
ATOM 1624 O O . SER B 1 17 ? 0.834 -5.441 -7.812 1 93.5 17 SER B O 1
ATOM 1626 N N . ARG B 1 18 ? 1.915 -5.031 -5.824 1 93.94 18 ARG B N 1
ATOM 1627 C CA . ARG B 1 18 ? 2.225 -6.449 -5.652 1 93.94 18 ARG B CA 1
ATOM 1628 C C . ARG B 1 18 ? 2.666 -6.742 -4.223 1 93.94 18 ARG B C 1
ATOM 1630 O O . ARG B 1 18 ? 3.055 -5.832 -3.486 1 93.94 18 ARG B O 1
ATOM 1637 N N . VAL B 1 19 ? 2.572 -8.023 -3.895 1 95.06 19 VAL B N 1
ATOM 1638 C CA . VAL B 1 19 ? 3.15 -8.578 -2.676 1 95.06 19 VAL B CA 1
ATOM 1639 C C . VAL B 1 19 ? 4.211 -9.617 -3.037 1 95.06 19 VAL B C 1
ATOM 1641 O O . VAL B 1 19 ? 3.988 -10.461 -3.904 1 95.06 19 VAL B O 1
ATOM 1644 N N . GLU B 1 20 ? 5.336 -9.5 -2.408 1 93.19 20 GLU B N 1
ATOM 1645 C CA . GLU B 1 20 ? 6.414 -10.453 -2.656 1 93.19 20 GLU B CA 1
ATOM 1646 C C . GLU B 1 20 ? 6.715 -11.281 -1.41 1 93.19 20 GLU B C 1
ATOM 1648 O O . GLU B 1 20 ? 6.961 -10.727 -0.336 1 93.19 20 GLU B O 1
ATOM 1653 N N . LEU B 1 21 ? 6.648 -12.562 -1.6 1 93.06 21 LEU B N 1
ATOM 1654 C CA . LEU B 1 21 ? 7.02 -13.492 -0.537 1 93.06 21 LEU B CA 1
ATOM 1655 C C . LEU B 1 21 ? 8.234 -14.32 -0.941 1 93.06 21 LEU B C 1
ATOM 1657 O O . LEU B 1 21 ? 8.25 -14.914 -2.021 1 93.06 21 LEU B O 1
ATOM 1661 N N . HIS B 1 22 ? 9.203 -14.328 -0.094 1 90.56 22 HIS B N 1
ATOM 1662 C CA . HIS B 1 22 ? 10.445 -15.047 -0.37 1 90.56 22 HIS B CA 1
ATOM 1663 C C . HIS B 1 22 ? 10.57 -16.281 0.515 1 90.56 22 HIS B C 1
ATOM 1665 O O . HIS B 1 22 ? 10.617 -16.172 1.742 1 90.56 22 HIS B O 1
ATOM 1671 N N . LEU B 1 23 ? 10.68 -17.406 -0.21 1 87.81 23 LEU B N 1
ATOM 1672 C CA . LEU B 1 23 ? 10.75 -18.672 0.518 1 87.81 23 LEU B CA 1
ATOM 1673 C C . LEU B 1 23 ? 12.156 -18.906 1.057 1 87.81 23 LEU B C 1
ATOM 1675 O O . LEU B 1 23 ? 13.141 -18.438 0.468 1 87.81 23 LEU B O 1
ATOM 1679 N N . GLY B 1 24 ? 12.219 -19.594 2.146 1 82.12 24 GLY B N 1
ATOM 1680 C CA . GLY B 1 24 ? 13.492 -19.953 2.748 1 82.12 24 GLY B CA 1
ATOM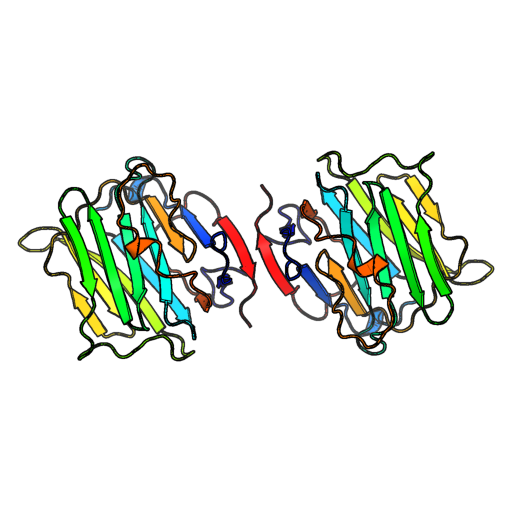 1681 C C . GLY B 1 24 ? 14.305 -20.906 1.897 1 82.12 24 GLY B C 1
ATOM 1682 O O . GLY B 1 24 ? 13.766 -21.562 1.009 1 82.12 24 GLY B O 1
ATOM 1683 N N . PRO B 1 25 ? 15.633 -20.875 2.062 1 68.62 25 PRO B N 1
ATOM 1684 C CA . PRO B 1 25 ? 16.594 -21.578 1.2 1 68.62 25 PRO B CA 1
ATOM 1685 C C . PRO B 1 25 ? 16.266 -23.062 1.047 1 68.62 25 PRO B C 1
ATOM 1687 O O . PRO B 1 25 ? 16.484 -23.641 -0.021 1 68.62 25 PRO B O 1
ATOM 1690 N N . ARG B 1 26 ? 15.875 -23.734 1.981 1 64.19 26 ARG B N 1
ATOM 1691 C CA . ARG B 1 26 ? 15.773 -25.188 1.889 1 64.19 26 ARG B CA 1
ATOM 1692 C C . ARG B 1 26 ? 14.609 -25.594 0.988 1 64.19 26 ARG B C 1
ATOM 1694 O O . ARG B 1 26 ? 14.562 -26.734 0.504 1 64.19 26 ARG B O 1
ATOM 1701 N N . TYR B 1 27 ? 13.844 -24.75 0.737 1 59.91 27 TYR B N 1
ATOM 1702 C CA . TYR B 1 27 ? 12.617 -25.141 0.047 1 59.91 27 TYR B CA 1
ATOM 1703 C C . TYR B 1 27 ? 12.664 -24.734 -1.42 1 59.91 27 TYR B C 1
ATOM 1705 O O . TYR B 1 27 ? 11.742 -25.016 -2.184 1 59.91 27 TYR B O 1
ATOM 1713 N N . ARG B 1 28 ? 13.797 -24.156 -1.727 1 54.62 28 ARG B N 1
ATOM 1714 C CA . ARG B 1 28 ? 14.039 -23.625 -3.062 1 54.62 28 ARG B CA 1
ATOM 1715 C C . ARG B 1 28 ? 14.117 -24.734 -4.094 1 54.62 28 ARG B C 1
ATOM 1717 O O . ARG B 1 28 ? 13.82 -24.531 -5.273 1 54.62 28 ARG B O 1
ATOM 1724 N N . PHE B 1 29 ? 14.445 -25.844 -3.379 1 53.22 29 PHE B N 1
ATOM 1725 C CA . PHE B 1 29 ? 14.727 -26.938 -4.309 1 53.22 29 PHE B CA 1
ATOM 1726 C C . PHE B 1 29 ? 13.57 -27.922 -4.348 1 53.22 29 PHE B C 1
ATOM 1728 O O . PHE B 1 29 ? 13.633 -28.938 -5.043 1 53.22 29 PHE B O 1
ATOM 1735 N N . TYR B 1 30 ? 12.578 -27.516 -3.66 1 58.72 30 TYR B N 1
ATOM 1736 C CA . TYR B 1 30 ? 11.516 -28.5 -3.627 1 58.72 30 TYR B CA 1
ATOM 1737 C C . TYR B 1 30 ? 10.695 -28.469 -4.914 1 58.72 30 TYR B C 1
ATOM 1739 O O . TYR B 1 30 ? 10.266 -27.406 -5.352 1 58.72 30 TYR B O 1
ATOM 1747 N N . LYS B 1 31 ? 10.812 -29.688 -5.555 1 67.69 31 LYS B N 1
ATOM 1748 C CA . LYS B 1 31 ? 10.016 -29.844 -6.766 1 67.69 31 LYS B CA 1
ATOM 1749 C C . LYS B 1 31 ? 8.531 -30 -6.434 1 67.69 31 LYS B C 1
ATOM 1751 O O . LYS B 1 31 ? 7.672 -29.688 -7.266 1 67.69 31 LYS B O 1
ATOM 1756 N N . GLU B 1 32 ? 8.352 -30.422 -5.133 1 79.19 32 GLU B N 1
ATOM 1757 C CA . GLU B 1 32 ? 6.961 -30.484 -4.691 1 79.19 32 GLU B CA 1
ATOM 1758 C C . GLU B 1 32 ? 6.598 -29.25 -3.865 1 79.19 32 GLU B C 1
ATOM 1760 O O . GLU B 1 32 ? 7.094 -29.078 -2.75 1 79.19 32 GLU B O 1
ATOM 1765 N N . LEU B 1 33 ? 5.926 -28.406 -4.438 1 83.44 33 LEU B N 1
ATOM 1766 C CA . LEU B 1 33 ? 5.512 -27.172 -3.775 1 83.44 33 LEU B CA 1
ATOM 1767 C C . LEU B 1 33 ? 4 -27.141 -3.584 1 83.44 33 LEU B C 1
ATOM 1769 O O . LEU B 1 33 ? 3.262 -27.797 -4.32 1 83.44 33 LEU B O 1
ATOM 1773 N N . MET B 1 34 ? 3.654 -26.547 -2.488 1 90.31 34 MET B N 1
ATOM 1774 C CA . MET B 1 34 ? 2.234 -26.297 -2.26 1 90.31 34 MET B CA 1
ATOM 1775 C C . MET B 1 34 ? 2.025 -24.984 -1.535 1 90.31 34 MET B C 1
ATOM 1777 O O . MET B 1 34 ? 2.754 -24.656 -0.595 1 90.31 34 MET B O 1
ATOM 1781 N N . PHE B 1 35 ? 1.147 -24.203 -2.027 1 94.06 35 PHE B N 1
ATOM 1782 C CA . PHE B 1 35 ? 0.702 -23.031 -1.288 1 94.06 35 PHE B CA 1
ATOM 1783 C C . PHE B 1 35 ? -0.75 -22.703 -1.617 1 94.06 35 PHE B C 1
ATOM 1785 O O . PHE B 1 35 ? -1.315 -23.25 -2.566 1 94.06 35 PHE B O 1
ATOM 1792 N N . ALA B 1 36 ? -1.315 -21.938 -0.767 1 97.56 36 ALA B N 1
ATOM 1793 C CA . ALA B 1 36 ? -2.721 -21.578 -0.934 1 97.56 36 ALA B CA 1
ATOM 1794 C C . ALA B 1 36 ? -2.941 -20.094 -0.671 1 97.56 36 ALA B C 1
ATOM 1796 O O . ALA B 1 36 ? -2.109 -19.438 -0.04 1 97.56 36 ALA B O 1
ATOM 1797 N N . PHE B 1 37 ? -3.988 -19.578 -1.205 1 98.31 37 PHE B N 1
ATOM 1798 C CA . PHE B 1 37 ? -4.426 -18.203 -0.938 1 98.31 37 PHE B CA 1
ATOM 1799 C C . PHE B 1 37 ? -5.895 -18.031 -1.309 1 98.31 37 PHE B C 1
ATOM 1801 O O . PHE B 1 37 ? -6.488 -18.906 -1.945 1 98.31 37 PHE B O 1
ATOM 1808 N N . GLU B 1 38 ? -6.43 -16.969 -0.868 1 98.62 38 GLU B N 1
ATOM 1809 C CA . GLU B 1 38 ? -7.773 -16.562 -1.278 1 98.62 38 GLU B CA 1
ATOM 1810 C C . GLU B 1 38 ? -7.75 -15.211 -1.983 1 98.62 38 GLU B C 1
ATOM 1812 O O . GLU B 1 38 ? -6.91 -14.359 -1.681 1 98.62 38 GLU B O 1
ATOM 1817 N N . PHE B 1 39 ? -8.672 -15.078 -2.982 1 98.44 39 PHE B N 1
ATOM 1818 C CA . PHE B 1 39 ? -8.758 -13.789 -3.664 1 98.44 39 PHE B CA 1
ATOM 1819 C C . PHE B 1 39 ? -10.211 -13.43 -3.961 1 98.44 39 PHE B C 1
ATOM 1821 O O . PHE B 1 39 ? -11.07 -14.305 -4.039 1 98.44 39 PHE B O 1
ATOM 1828 N N . ARG B 1 40 ? -10.516 -12.203 -4.016 1 98.5 40 ARG B N 1
ATOM 1829 C CA . ARG B 1 40 ? -11.789 -11.609 -4.398 1 98.5 40 ARG B CA 1
ATOM 1830 C C . ARG B 1 40 ? -11.586 -10.461 -5.379 1 98.5 40 ARG B C 1
ATOM 1832 O O . ARG B 1 40 ? -10.742 -9.586 -5.152 1 98.5 40 ARG B O 1
ATOM 1839 N N . THR B 1 41 ? -12.352 -10.562 -6.566 1 97.75 41 THR B N 1
ATOM 1840 C CA . THR B 1 41 ? -12.141 -9.531 -7.578 1 97.75 41 THR B CA 1
ATOM 1841 C C . THR B 1 41 ? -13.367 -9.391 -8.469 1 97.75 41 THR B C 1
ATOM 1843 O O . THR B 1 41 ? -14.148 -10.336 -8.617 1 97.75 41 THR B O 1
ATOM 1846 N N . ASP B 1 42 ? -13.484 -8.195 -9.016 1 97 42 ASP B N 1
ATOM 1847 C CA . ASP B 1 42 ? -14.422 -7.961 -10.117 1 97 42 ASP B CA 1
ATOM 1848 C C . ASP B 1 42 ? -13.688 -7.855 -11.445 1 97 42 ASP B C 1
ATOM 1850 O O . ASP B 1 42 ? -14.312 -7.77 -12.508 1 97 42 ASP B O 1
ATOM 1854 N N . SER B 1 43 ? -12.391 -7.898 -11.344 1 94.75 43 SER B N 1
ATOM 1855 C CA . SER B 1 43 ? -11.594 -7.73 -12.562 1 94.75 43 SER B CA 1
ATOM 1856 C C . SER B 1 43 ? -11.57 -9.016 -13.383 1 94.75 43 SER B C 1
ATOM 1858 O O . SER B 1 43 ? -11.422 -10.109 -12.836 1 94.75 43 SER B O 1
ATOM 1860 N N . ALA B 1 44 ? -11.641 -8.852 -14.688 1 94.44 44 ALA B N 1
ATOM 1861 C CA . ALA B 1 44 ? -11.688 -10 -15.594 1 94.44 44 ALA B CA 1
ATOM 1862 C C . ALA B 1 44 ? -10.281 -10.5 -15.906 1 94.44 44 ALA B C 1
ATOM 1864 O O . ALA B 1 44 ? -10.102 -11.641 -16.328 1 94.44 44 ALA B O 1
ATOM 1865 N N . ASN B 1 45 ? -9.383 -9.602 -15.672 1 92.19 45 ASN B N 1
ATOM 1866 C CA . ASN B 1 45 ? -8.016 -9.922 -16.062 1 92.19 45 ASN B CA 1
ATOM 1867 C C . ASN B 1 45 ? -7.02 -9.57 -14.969 1 92.19 45 ASN B C 1
ATOM 1869 O O . ASN B 1 45 ? -7.281 -8.703 -14.141 1 92.19 45 ASN B O 1
ATOM 1873 N N . GLY B 1 46 ? -5.887 -10.273 -14.977 1 92.25 46 GLY B N 1
ATOM 1874 C CA . GLY B 1 46 ? -4.785 -9.938 -14.094 1 92.25 46 GLY B CA 1
ATOM 1875 C C . GLY B 1 46 ? -4.082 -11.156 -13.523 1 92.25 46 GLY B C 1
ATOM 1876 O O . GLY B 1 46 ? -4.582 -12.281 -13.641 1 92.25 46 GLY B O 1
ATOM 1877 N N . THR B 1 47 ? -2.949 -10.898 -12.922 1 92.31 47 THR B N 1
ATOM 1878 C CA . THR B 1 47 ? -2.133 -11.961 -12.344 1 92.31 47 THR B CA 1
ATOM 1879 C C . THR B 1 47 ? -2.543 -12.234 -10.898 1 92.31 47 THR B C 1
ATOM 1881 O O . THR B 1 47 ? -2.596 -11.32 -10.078 1 92.31 47 THR B O 1
ATOM 1884 N N . LEU B 1 48 ? -2.846 -13.477 -10.703 1 95.12 48 LEU B N 1
ATOM 1885 C CA . LEU B 1 48 ? -3.088 -13.875 -9.32 1 95.12 48 LEU B CA 1
ATOM 1886 C C . LEU B 1 48 ? -1.774 -14.148 -8.594 1 95.12 48 LEU B C 1
ATOM 1888 O O . LEU B 1 48 ? -1.481 -13.523 -7.57 1 95.12 48 LEU B O 1
ATOM 1892 N N . PHE B 1 49 ? -1.004 -14.992 -9.125 1 93.31 49 PHE B N 1
ATOM 1893 C CA . PHE B 1 49 ? 0.336 -15.18 -8.578 1 93.31 49 PHE B CA 1
ATOM 1894 C C . PHE B 1 49 ? 1.328 -15.516 -9.68 1 93.31 49 PHE B C 1
ATOM 1896 O O . PHE B 1 49 ? 0.939 -16.016 -10.742 1 93.31 49 PHE B O 1
ATOM 1903 N N . TYR B 1 50 ? 2.469 -15.203 -9.312 1 89.69 50 TYR B N 1
ATOM 1904 C CA . TYR B 1 50 ? 3.646 -15.531 -10.109 1 89.69 50 TYR B CA 1
ATOM 1905 C C . TYR B 1 50 ? 4.746 -16.125 -9.234 1 89.69 50 TYR B C 1
ATOM 1907 O O . TYR B 1 50 ? 5.227 -15.477 -8.305 1 89.69 50 TYR B O 1
ATOM 1915 N N . GLY B 1 51 ? 5.035 -17.375 -9.539 1 87.88 51 GLY B N 1
ATOM 1916 C CA . GLY B 1 51 ? 6.156 -18.016 -8.875 1 87.88 51 GLY B CA 1
ATOM 1917 C C . GLY B 1 51 ? 7.414 -18.062 -9.719 1 87.88 51 GLY B C 1
ATOM 1918 O O . GLY B 1 51 ? 7.359 -18.406 -10.906 1 87.88 51 GLY B O 1
ATOM 1919 N N . ARG B 1 52 ? 8.555 -17.703 -9.07 1 84.56 52 ARG B N 1
ATOM 1920 C CA . ARG B 1 52 ? 9.766 -17.625 -9.883 1 84.56 52 ARG B CA 1
ATOM 1921 C C . ARG B 1 52 ? 11 -17.969 -9.055 1 84.56 52 ARG B C 1
ATOM 1923 O O . ARG B 1 52 ? 10.914 -18.094 -7.832 1 84.56 52 ARG B O 1
ATOM 1930 N N . SER B 1 53 ? 12.008 -18.219 -9.891 1 81.06 53 SER B N 1
ATOM 1931 C CA . SER B 1 53 ? 13.344 -18.406 -9.32 1 81.06 53 SER B CA 1
ATOM 1932 C C . SER B 1 53 ? 14.188 -17.141 -9.492 1 81.06 53 SER B C 1
ATOM 1934 O O . SER B 1 53 ? 14.188 -16.531 -10.562 1 81.06 53 SER B O 1
ATOM 1936 N N . GLU B 1 54 ? 14.859 -16.797 -8.445 1 79.44 54 GLU B N 1
ATOM 1937 C CA . GLU B 1 54 ? 15.797 -15.695 -8.57 1 79.44 54 GLU B CA 1
ATOM 1938 C C . GLU B 1 54 ? 17.031 -16.094 -9.391 1 79.44 54 GLU B C 1
ATOM 1940 O O . GLU B 1 54 ? 17.578 -15.281 -10.117 1 79.44 54 GLU B O 1
ATOM 1945 N N . ALA B 1 55 ? 17.359 -17.328 -9.281 1 82.38 55 ALA B N 1
ATOM 1946 C CA . ALA B 1 55 ? 18.531 -17.859 -9.984 1 82.38 55 ALA B CA 1
ATOM 1947 C C . ALA B 1 55 ? 18.234 -18.047 -11.469 1 82.38 55 ALA B C 1
ATOM 1949 O O . ALA B 1 55 ? 19.125 -17.922 -12.312 1 82.38 55 ALA B O 1
ATOM 1950 N N . TYR B 1 56 ? 17.016 -18.406 -11.812 1 84.12 56 TYR B N 1
ATOM 1951 C CA . TYR B 1 56 ? 16.562 -18.625 -13.18 1 84.12 56 TYR B CA 1
ATOM 1952 C C . TYR B 1 56 ? 15.367 -17.734 -13.508 1 84.12 56 TYR B C 1
ATOM 1954 O O . TYR B 1 56 ? 14.25 -18.219 -13.648 1 84.12 56 TYR B O 1
ATOM 1962 N N . PRO B 1 57 ? 15.562 -16.484 -13.711 1 79.69 57 PRO B N 1
ATOM 1963 C CA . PRO B 1 57 ? 14.484 -15.5 -13.82 1 79.69 57 PRO B CA 1
ATOM 1964 C C . PRO B 1 57 ? 13.586 -15.734 -15.031 1 79.69 57 PRO B C 1
ATOM 1966 O O . PRO B 1 57 ? 12.477 -15.195 -15.094 1 79.69 57 PRO B O 1
ATOM 1969 N N . GLU B 1 58 ? 14.086 -16.547 -15.969 1 80.94 58 GLU B N 1
ATOM 1970 C CA . GLU B 1 58 ? 13.289 -16.812 -17.156 1 80.94 58 GLU B CA 1
ATOM 1971 C C . GLU B 1 58 ? 12.211 -17.859 -16.875 1 80.94 58 GLU B C 1
ATOM 1973 O O . GLU B 1 58 ? 11.258 -18 -17.641 1 80.94 58 GLU B O 1
ATOM 1978 N N . GLU B 1 59 ? 12.359 -18.609 -15.828 1 83.81 59 GLU B N 1
ATOM 1979 C CA . GLU B 1 59 ? 11.406 -19.656 -15.469 1 83.81 59 GLU B CA 1
ATOM 1980 C C . GLU B 1 59 ? 10.328 -19.125 -14.523 1 83.81 59 GLU B C 1
ATOM 1982 O O . GLU B 1 59 ? 10.625 -18.328 -13.625 1 83.81 59 GLU B O 1
ATOM 1987 N N . PHE B 1 60 ? 9.109 -19.516 -14.859 1 86.06 60 PHE B N 1
ATOM 19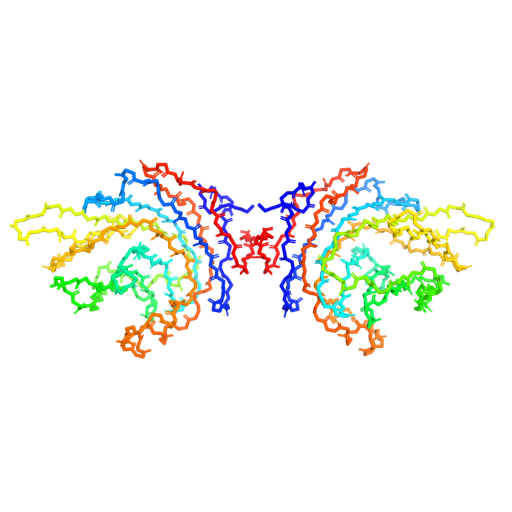88 C CA . PHE B 1 60 ? 8.055 -19.141 -13.93 1 86.06 60 PHE B CA 1
ATOM 1989 C C . PHE B 1 60 ? 6.832 -20.031 -14.102 1 86.06 60 PHE B C 1
ATOM 1991 O O . PHE B 1 60 ? 6.688 -20.703 -15.133 1 86.06 60 PHE B O 1
ATOM 1998 N N . VAL B 1 61 ? 6.074 -20.047 -13.062 1 88.44 61 VAL B N 1
ATOM 1999 C CA . VAL B 1 61 ? 4.699 -20.547 -13.109 1 88.44 61 VAL B CA 1
ATOM 2000 C C . VAL B 1 61 ? 3.742 -19.453 -12.641 1 88.44 61 VAL B C 1
ATOM 2002 O O . VAL B 1 61 ? 4.066 -18.688 -11.734 1 88.44 61 VAL B O 1
ATOM 2005 N N . ALA B 1 62 ? 2.645 -19.375 -13.312 1 91.06 62 ALA B N 1
ATOM 2006 C CA . ALA B 1 62 ? 1.707 -18.328 -12.922 1 91.06 62 ALA B CA 1
ATOM 2007 C C . ALA B 1 62 ? 0.263 -18.781 -13.102 1 91.06 62 ALA B C 1
ATOM 2009 O O . ALA B 1 62 ? -0.01 -19.719 -13.844 1 91.06 62 ALA B O 1
ATOM 2010 N N . LEU B 1 63 ? -0.537 -18.21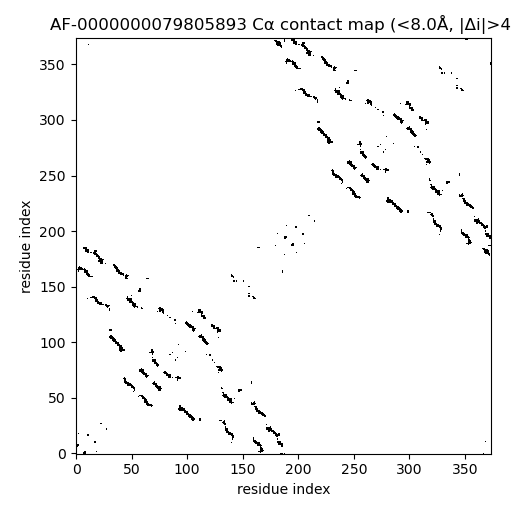9 -12.328 1 92.88 63 LEU B N 1
ATOM 2011 C CA . LEU B 1 63 ? -1.979 -18.266 -12.547 1 92.88 63 LEU B CA 1
ATOM 2012 C C . LEU B 1 63 ? -2.539 -16.875 -12.82 1 92.88 63 LEU B C 1
ATOM 2014 O O . LEU B 1 63 ? -2.312 -15.945 -12.039 1 92.88 63 LEU B O 1
ATOM 2018 N N . VAL B 1 64 ? -3.211 -16.719 -13.977 1 93.06 64 VAL B N 1
ATOM 2019 C CA . VAL B 1 64 ? -3.766 -15.422 -14.352 1 93.06 64 VAL B CA 1
ATOM 2020 C C . VAL B 1 64 ? -5.254 -15.57 -14.656 1 93.06 64 VAL B C 1
ATOM 2022 O O . VAL B 1 64 ? -5.734 -16.672 -14.945 1 93.06 64 VAL B O 1
ATOM 2025 N N . LEU B 1 65 ? -5.945 -14.492 -14.438 1 93.75 65 LEU B N 1
ATOM 2026 C CA . LEU B 1 65 ? -7.316 -14.438 -14.938 1 93.75 65 LEU B CA 1
ATOM 2027 C C . LEU B 1 65 ? -7.363 -13.836 -16.344 1 93.75 65 LEU B C 1
ATOM 2029 O O . LEU B 1 65 ? -6.719 -12.82 -16.609 1 93.75 65 LEU B O 1
ATOM 2033 N N . ARG B 1 66 ? -7.992 -14.492 -17.203 1 92.38 66 ARG B N 1
ATOM 2034 C CA . ARG B 1 66 ? -8.312 -14.023 -18.547 1 92.38 66 ARG B CA 1
ATOM 2035 C C . ARG B 1 66 ? -9.805 -14.148 -18.828 1 92.38 66 ARG B C 1
ATOM 2037 O O . ARG B 1 66 ? -10.336 -15.258 -18.906 1 92.38 66 ARG B O 1
ATOM 2044 N N . ASN B 1 67 ? -10.391 -12.984 -18.922 1 92.06 67 ASN B N 1
ATOM 2045 C CA . ASN B 1 67 ? -11.844 -12.953 -19.062 1 92.06 67 ASN B CA 1
ATOM 2046 C C . ASN B 1 67 ? -12.539 -13.703 -17.938 1 92.06 67 ASN B C 1
ATOM 2048 O O . ASN B 1 67 ? -13.438 -14.508 -18.172 1 92.06 67 ASN B O 1
ATOM 2052 N N . GLY B 1 68 ? -11.992 -13.547 -16.766 1 94.25 68 GLY B N 1
ATOM 2053 C CA . GLY B 1 68 ? -12.57 -14.109 -15.562 1 94.25 68 GLY B CA 1
ATOM 2054 C C . GLY B 1 68 ? -12.211 -15.562 -15.344 1 94.25 68 GLY B C 1
ATOM 2055 O O . GLY B 1 68 ? -12.602 -16.172 -14.344 1 94.25 68 GLY B O 1
ATOM 2056 N N . ARG B 1 69 ? -11.461 -16.078 -16.312 1 93.75 69 ARG B N 1
ATOM 2057 C CA . ARG B 1 69 ? -11.141 -17.5 -16.25 1 93.75 69 ARG B CA 1
ATOM 2058 C C . ARG B 1 69 ? -9.672 -17.719 -15.891 1 93.75 69 ARG B C 1
ATOM 2060 O O . ARG B 1 69 ? -8.797 -16.984 -16.359 1 93.75 69 ARG B O 1
ATOM 2067 N N . PRO B 1 70 ? -9.477 -18.781 -15.047 1 94.5 70 PRO B N 1
ATOM 2068 C CA . PRO B 1 70 ? -8.078 -19 -14.664 1 94.5 70 PRO B CA 1
ATOM 2069 C C . PRO B 1 70 ? -7.262 -19.672 -15.773 1 94.5 70 PRO B C 1
ATOM 2071 O O . PRO B 1 70 ? -7.754 -20.578 -16.453 1 94.5 70 PRO B O 1
ATOM 2074 N N . VAL B 1 71 ? -6.094 -19.125 -15.977 1 92.06 71 VAL B N 1
ATOM 2075 C CA . VAL B 1 71 ? -5.129 -19.641 -16.938 1 92.06 71 VAL B CA 1
ATOM 2076 C C . VAL B 1 71 ? -3.811 -19.953 -16.234 1 92.06 71 VAL B C 1
ATOM 2078 O O . VAL B 1 71 ? -3.23 -19.078 -15.586 1 92.06 71 VAL B O 1
ATOM 2081 N N . HIS B 1 72 ? -3.43 -21.203 -16.344 1 91.56 72 HIS B N 1
ATOM 2082 C CA . HIS B 1 72 ? -2.139 -21.641 -15.82 1 91.56 72 HIS B CA 1
ATOM 2083 C C . HIS B 1 72 ? -1.024 -21.391 -16.828 1 91.56 72 HIS B C 1
ATOM 2085 O O . HIS B 1 72 ? -1.033 -21.969 -17.922 1 91.56 72 HIS B O 1
ATOM 2091 N N . LYS B 1 73 ? -0.111 -20.516 -16.406 1 87.94 73 LYS B N 1
ATOM 2092 C CA . LYS B 1 73 ? 1.028 -20.219 -17.281 1 87.94 73 LYS B CA 1
ATOM 2093 C C . LYS B 1 73 ? 2.295 -20.906 -16.766 1 87.94 73 LYS B C 1
ATOM 2095 O O . LYS B 1 73 ? 2.627 -20.797 -15.586 1 87.94 73 LYS B O 1
ATOM 2100 N N . ILE B 1 74 ? 2.953 -21.594 -17.734 1 87.38 74 ILE B N 1
ATOM 2101 C CA . ILE B 1 74 ? 4.148 -22.344 -17.375 1 87.38 74 ILE B CA 1
ATOM 2102 C C . ILE B 1 74 ? 5.289 -21.984 -18.328 1 87.38 74 ILE B C 1
ATOM 2104 O O . ILE B 1 74 ? 5.133 -22.062 -19.547 1 87.38 74 ILE B O 1
ATOM 2108 N N . GLN B 1 75 ? 6.348 -21.5 -17.766 1 86.25 75 GLN B N 1
ATOM 2109 C CA . GLN B 1 75 ? 7.594 -21.297 -18.5 1 86.25 75 GLN B CA 1
ATOM 2110 C C . GLN B 1 75 ? 8.773 -21.938 -17.781 1 86.25 75 GLN B C 1
ATOM 2112 O O . GLN B 1 75 ? 9.508 -21.266 -17.047 1 86.25 75 GLN B O 1
ATOM 2117 N N . CYS B 1 76 ? 8.875 -23.172 -18 1 86.44 76 CYS B N 1
ATOM 2118 C CA . CYS B 1 76 ? 9.961 -24 -17.484 1 86.44 76 CYS B CA 1
ATOM 2119 C C . CYS B 1 76 ? 10.742 -24.656 -18.609 1 86.44 76 CYS B C 1
ATOM 2121 O O . CYS B 1 76 ? 10.289 -24.688 -19.75 1 86.44 76 CYS B O 1
ATOM 2123 N N . PRO B 1 77 ? 11.953 -25.047 -18.328 1 82.44 77 PRO B N 1
ATOM 2124 C CA . PRO B 1 77 ? 12.719 -25.703 -19.391 1 82.44 77 PRO B CA 1
ATOM 2125 C C . PRO B 1 77 ? 11.953 -26.875 -20.016 1 82.44 77 PRO B C 1
ATOM 2127 O O . PRO B 1 77 ? 12.086 -27.125 -21.219 1 82.44 77 PRO B O 1
ATOM 2130 N N . SER B 1 78 ? 11.117 -27.5 -19.281 1 77.75 78 SER B N 1
ATOM 2131 C CA . SER B 1 78 ? 10.375 -28.672 -19.734 1 77.75 78 SER B CA 1
ATOM 2132 C C . SER B 1 78 ? 9.195 -28.281 -20.609 1 77.75 78 SER B C 1
ATOM 2134 O O . SER B 1 78 ? 8.75 -29.062 -21.453 1 77.75 78 SER B O 1
ATOM 2136 N N . LEU B 1 79 ? 8.703 -27.062 -20.359 1 77.5 79 LEU B N 1
ATOM 2137 C CA . LEU B 1 79 ? 7.438 -26.734 -21.016 1 77.5 79 LEU B CA 1
ATOM 2138 C C . LEU B 1 79 ? 7.23 -25.219 -21.031 1 77.5 79 LEU B C 1
ATOM 2140 O O . LEU B 1 79 ? 7.52 -24.531 -20.062 1 77.5 79 LEU B O 1
ATOM 2144 N N . HIS B 1 80 ? 6.773 -24.703 -22.141 1 83.88 80 HIS B N 1
ATOM 2145 C CA . HIS B 1 80 ? 6.152 -23.391 -22.25 1 83.88 80 HIS B CA 1
ATOM 2146 C C . HIS B 1 80 ? 4.703 -23.516 -22.719 1 83.88 80 HIS B C 1
ATOM 2148 O O . HIS B 1 80 ? 4.441 -23.938 -23.844 1 83.88 80 HIS B O 1
ATOM 2154 N N . ALA B 1 81 ? 3.789 -23.219 -21.781 1 85.81 81 ALA B N 1
ATOM 2155 C CA . ALA B 1 81 ? 2.393 -23.438 -22.156 1 85.81 81 ALA B CA 1
ATOM 2156 C C . ALA B 1 81 ? 1.464 -22.516 -21.375 1 85.81 81 ALA B C 1
ATOM 2158 O O . ALA B 1 81 ? 1.782 -22.109 -20.266 1 85.81 81 ALA B O 1
ATOM 2159 N N . ASP B 1 82 ? 0.385 -22.094 -21.984 1 87.25 82 ASP B N 1
ATOM 2160 C CA . ASP B 1 82 ? -0.783 -21.5 -21.328 1 87.25 82 ASP B CA 1
ATOM 2161 C C . ASP B 1 82 ? -1.948 -22.484 -21.297 1 87.25 82 ASP B C 1
ATOM 2163 O O . ASP B 1 82 ? -2.473 -22.875 -22.344 1 87.25 82 ASP B O 1
ATOM 2167 N N . ILE B 1 83 ? -2.23 -22.859 -20.172 1 88.62 83 ILE B N 1
ATOM 2168 C CA . ILE B 1 83 ? -3.305 -23.828 -20.031 1 88.62 83 ILE B CA 1
ATOM 2169 C C . ILE B 1 83 ? -4.535 -23.172 -19.406 1 88.62 83 ILE B C 1
ATOM 2171 O O . ILE B 1 83 ? -4.531 -22.812 -18.234 1 88.62 83 ILE B O 1
ATOM 2175 N N . THR B 1 84 ? -5.57 -23 -20.219 1 90.5 84 THR B N 1
ATOM 2176 C CA . THR B 1 84 ? -6.824 -22.469 -19.688 1 90.5 84 THR B CA 1
ATOM 2177 C C . THR B 1 84 ? -7.609 -23.547 -18.953 1 90.5 84 THR B C 1
ATOM 2179 O O . THR B 1 84 ? -7.848 -24.625 -19.516 1 90.5 84 THR B O 1
ATOM 2182 N N . LEU B 1 85 ? -7.934 -23.266 -17.719 1 92.12 85 LEU B N 1
ATOM 2183 C CA . LEU B 1 85 ? -8.734 -24.25 -17 1 92.12 85 LEU B CA 1
ATOM 2184 C C . LEU B 1 85 ? -10.125 -24.359 -17.609 1 92.12 85 LEU B C 1
ATOM 2186 O O . LEU B 1 85 ? -10.719 -23.359 -18.016 1 92.12 85 LEU B O 1
ATOM 2190 N N . PRO B 1 86 ? -10.695 -25.562 -17.719 1 92.12 86 PRO B N 1
ATOM 2191 C CA . PRO B 1 86 ? -11.938 -25.797 -18.469 1 92.12 86 PRO B CA 1
ATOM 2192 C C . PRO B 1 86 ? -13.125 -25.047 -17.875 1 92.12 86 PRO B C 1
ATOM 2194 O O . PRO B 1 86 ? -13.391 -25.141 -16.672 1 92.12 86 PRO B O 1
ATOM 2197 N N . SER B 1 87 ? -13.812 -24.406 -18.734 1 90.69 87 SER B N 1
ATOM 2198 C CA . SER B 1 87 ? -14.961 -23.609 -18.328 1 90.69 87 SER B CA 1
ATOM 2199 C C . SER B 1 87 ? -16.109 -24.5 -17.859 1 90.69 87 SER B C 1
ATOM 2201 O O . SER B 1 87 ? -17.016 -24.047 -17.156 1 90.69 87 SER B O 1
ATOM 2203 N N . THR B 1 88 ? -16.078 -25.703 -18.266 1 90.44 88 THR B N 1
ATOM 2204 C CA . THR B 1 88 ? -17.125 -26.641 -17.891 1 90.44 88 THR B CA 1
ATOM 2205 C C . THR B 1 88 ? -17.078 -26.938 -16.406 1 90.44 88 THR B C 1
ATOM 2207 O O . THR B 1 88 ? -18.078 -27.312 -15.805 1 90.44 88 THR B O 1
ATOM 2210 N N . ILE B 1 89 ? -15.938 -26.734 -15.891 1 89.44 89 ILE B N 1
ATOM 2211 C CA . ILE B 1 89 ? -15.742 -27.094 -14.492 1 89.44 89 ILE B CA 1
ATOM 2212 C C . ILE B 1 89 ? -15.508 -25.844 -13.656 1 89.44 89 ILE B C 1
ATOM 2214 O O . ILE B 1 89 ? -15.859 -25.812 -12.469 1 89.44 89 ILE B O 1
ATOM 2218 N N . PHE B 1 90 ? -14.977 -24.891 -14.312 1 91.19 90 PHE B N 1
ATOM 2219 C CA . PHE B 1 90 ? -14.633 -23.672 -13.57 1 91.19 90 PHE B CA 1
ATOM 2220 C C . PHE B 1 90 ? -15.438 -22.484 -14.078 1 91.19 90 PHE B C 1
ATOM 2222 O O . PHE B 1 90 ? -15.25 -22.031 -15.203 1 91.19 90 PHE B O 1
ATOM 2229 N N . PRO B 1 91 ? -16.344 -22 -13.266 1 92.38 91 PRO B N 1
ATOM 2230 C CA . PRO B 1 91 ? -17.031 -20.766 -13.641 1 92.38 91 PRO B CA 1
ATOM 2231 C C . PRO B 1 91 ? -16.094 -19.547 -13.586 1 92.38 91 PRO B C 1
ATOM 2233 O O . PRO B 1 91 ? -14.977 -19.641 -13.078 1 92.38 91 PRO B O 1
ATOM 2236 N N . PRO B 1 92 ? -16.625 -18.406 -14.18 1 95.88 92 PRO B N 1
ATOM 2237 C CA . PRO B 1 92 ? -15.82 -17.203 -14.008 1 95.88 92 PRO B CA 1
ATOM 2238 C C . PRO B 1 92 ? -15.594 -16.844 -12.547 1 95.88 92 PRO B C 1
ATOM 2240 O O . PRO B 1 92 ? -16.5 -17 -11.719 1 95.88 92 PRO B O 1
ATOM 2243 N N . LEU B 1 93 ? -14.406 -16.359 -12.266 1 97.19 93 LEU B N 1
ATOM 2244 C CA . LEU B 1 93 ? -14.023 -16.203 -10.867 1 97.19 93 LEU B CA 1
ATOM 2245 C C . LEU B 1 93 ? -14.039 -14.727 -10.469 1 97.19 93 LEU B C 1
ATOM 2247 O O . LEU B 1 93 ? -13.742 -14.383 -9.32 1 97.19 93 LEU B O 1
ATOM 2251 N N . ASN B 1 94 ? -14.336 -13.828 -11.469 1 97.12 94 ASN B N 1
ATOM 2252 C CA . ASN B 1 94 ? -14.414 -12.398 -11.188 1 97.12 94 ASN B CA 1
ATOM 2253 C C . ASN B 1 94 ? -15.82 -11.984 -10.789 1 97.12 94 ASN B C 1
ATOM 2255 O O . ASN B 1 94 ? -16.391 -11.055 -11.359 1 97.12 94 ASN B O 1
ATOM 2259 N N . ASP B 1 95 ? -16.328 -12.602 -9.695 1 97.56 95 ASP B N 1
ATOM 2260 C CA . ASP B 1 95 ? -17.719 -12.414 -9.273 1 97.56 95 ASP B CA 1
ATOM 2261 C C . ASP B 1 95 ? -17.781 -11.711 -7.918 1 97.56 95 ASP B C 1
ATOM 2263 O O . ASP B 1 95 ? -18.828 -11.734 -7.25 1 97.56 95 ASP B O 1
ATOM 2267 N N . ASN B 1 96 ? -16.719 -11.172 -7.438 1 96.81 96 ASN B N 1
ATOM 2268 C CA . ASN B 1 96 ? -16.594 -10.414 -6.195 1 96.81 96 ASN B CA 1
ATOM 2269 C C . ASN B 1 96 ? -16.844 -11.297 -4.977 1 96.81 96 ASN B C 1
ATOM 2271 O O . ASN B 1 96 ? -17.281 -10.805 -3.93 1 96.81 96 ASN B O 1
ATOM 2275 N N . ARG B 1 97 ? -16.734 -12.617 -5.18 1 97.5 97 ARG B N 1
ATOM 2276 C CA . ARG B 1 97 ? -16.75 -13.562 -4.066 1 97.5 97 ARG B CA 1
ATOM 2277 C C . ARG B 1 97 ? -15.352 -14.094 -3.773 1 97.5 97 ARG B C 1
ATOM 2279 O O . ARG B 1 97 ? -14.477 -14.062 -4.641 1 97.5 97 ARG B O 1
ATOM 2286 N N . TRP B 1 98 ? -15.172 -14.469 -2.514 1 98.38 98 TRP B N 1
ATOM 2287 C CA . TRP B 1 98 ? -13.883 -15.047 -2.152 1 98.38 98 TRP B CA 1
ATOM 2288 C C . TRP B 1 98 ? -13.734 -16.453 -2.729 1 98.38 98 TRP B C 1
ATOM 2290 O O . TRP B 1 98 ? -14.617 -17.297 -2.555 1 98.38 98 TRP B O 1
ATOM 2300 N N . HIS B 1 99 ? -12.68 -16.703 -3.434 1 98.44 99 HIS B N 1
ATOM 2301 C CA . HIS B 1 99 ? -12.297 -18.016 -3.955 1 98.44 99 HIS B CA 1
ATOM 2302 C C . HIS B 1 99 ? -10.969 -18.469 -3.361 1 98.44 99 HIS B C 1
ATOM 2304 O O . HIS B 1 99 ? -10.039 -17.688 -3.223 1 98.44 99 HIS B O 1
ATOM 2310 N N . ARG B 1 100 ? -10.93 -19.703 -3.035 1 98.25 100 ARG B N 1
ATOM 2311 C CA . ARG B 1 100 ? -9.695 -20.281 -2.52 1 98.25 100 ARG B CA 1
ATOM 2312 C C . ARG B 1 100 ? -8.961 -21.047 -3.613 1 98.25 100 ARG B C 1
ATOM 2314 O O . ARG B 1 100 ? -9.562 -21.844 -4.34 1 98.25 100 ARG B O 1
ATOM 2321 N N . VAL B 1 101 ? -7.672 -20.766 -3.746 1 98.25 101 VAL B N 1
ATOM 2322 C CA . VAL B 1 101 ? -6.816 -21.453 -4.703 1 98.25 101 VAL B CA 1
ATOM 2323 C C . VAL B 1 101 ? -5.73 -22.234 -3.963 1 98.25 101 VAL B C 1
ATOM 2325 O O . VAL B 1 101 ? -5.137 -21.719 -3.01 1 98.25 101 VAL B O 1
ATOM 2328 N N . ILE B 1 102 ? -5.531 -23.438 -4.316 1 96.75 102 ILE B N 1
ATOM 2329 C CA . ILE B 1 102 ? -4.387 -24.234 -3.893 1 96.75 102 ILE B CA 1
ATOM 2330 C C . ILE B 1 102 ? -3.557 -24.625 -5.109 1 96.75 102 ILE B C 1
ATOM 2332 O O . ILE B 1 102 ? -4.078 -25.234 -6.055 1 96.75 102 ILE B O 1
ATOM 2336 N N . TYR B 1 103 ? -2.367 -24.156 -5.141 1 94.56 103 TYR B N 1
ATOM 2337 C CA . TYR B 1 103 ? -1.435 -24.578 -6.18 1 94.56 103 TYR B CA 1
ATOM 2338 C C . TYR B 1 103 ? -0.424 -25.578 -5.629 1 94.56 103 TYR B C 1
ATOM 2340 O O . TYR B 1 103 ? 0.128 -25.391 -4.543 1 94.56 103 TYR B O 1
ATOM 2348 N N . SER B 1 104 ? -0.235 -26.656 -6.398 1 91.88 104 SER B N 1
ATOM 2349 C CA . SER B 1 104 ? 0.767 -27.641 -5.969 1 91.88 104 SER B CA 1
ATOM 2350 C C . SER B 1 104 ? 1.402 -28.328 -7.168 1 91.88 104 SER B C 1
ATOM 2352 O O . SER B 1 104 ? 0.815 -28.375 -8.25 1 91.88 104 SER B O 1
ATOM 2354 N N . THR B 1 105 ? 2.654 -28.672 -7.027 1 89.5 105 THR B N 1
ATOM 2355 C CA . THR B 1 105 ? 3.312 -29.578 -7.957 1 89.5 105 THR B CA 1
ATOM 2356 C C . THR B 1 105 ? 3.537 -30.938 -7.316 1 89.5 105 THR B C 1
ATOM 2358 O O . THR B 1 105 ? 3.938 -31.031 -6.152 1 89.5 105 THR B O 1
ATOM 2361 N N . ARG B 1 106 ? 3.172 -31.969 -8.086 1 86.81 106 ARG B N 1
ATOM 2362 C CA . ARG B 1 106 ? 3.291 -33.312 -7.57 1 86.81 106 ARG B CA 1
ATOM 2363 C C . ARG B 1 106 ? 3.951 -34.25 -8.594 1 86.81 106 ARG B C 1
ATOM 2365 O O . ARG B 1 106 ? 3.711 -34.125 -9.797 1 86.81 106 ARG B O 1
ATOM 2372 N N . LEU B 1 107 ? 4.766 -35.094 -8.016 1 85.81 107 LEU B N 1
ATOM 2373 C CA . LEU B 1 107 ? 5.379 -36.094 -8.891 1 85.81 107 LEU B CA 1
ATOM 2374 C C . LEU B 1 107 ? 4.336 -37.062 -9.414 1 85.81 107 LEU B C 1
ATOM 2376 O O . LEU B 1 107 ? 3.58 -37.656 -8.625 1 85.81 107 LEU B O 1
ATOM 2380 N N . GLY B 1 108 ? 4.211 -37.156 -10.703 1 79.75 108 GLY B N 1
ATOM 2381 C CA . GLY B 1 108 ? 3.387 -38.125 -11.375 1 79.75 108 GLY B CA 1
ATOM 2382 C C . GLY B 1 108 ? 4.188 -39.094 -12.234 1 79.75 108 GLY B C 1
ATOM 2383 O O . GLY B 1 108 ? 5.398 -39.25 -12.055 1 79.75 108 GLY B O 1
ATOM 2384 N N . ARG B 1 109 ? 3.457 -39.844 -13.047 1 79.19 109 ARG B N 1
ATOM 2385 C CA . ARG B 1 109 ? 4.051 -40.875 -13.875 1 79.19 109 ARG B CA 1
ATOM 2386 C C . ARG B 1 109 ? 5.078 -40.281 -14.836 1 79.19 109 ARG B C 1
ATOM 2388 O O . ARG B 1 109 ? 6.125 -40.906 -15.078 1 79.19 109 ARG B O 1
ATOM 2395 N N . PHE B 1 110 ? 4.75 -39.094 -15.391 1 78.25 110 PHE B N 1
ATOM 2396 C CA . PHE B 1 110 ? 5.582 -38.5 -16.438 1 78.25 110 PHE B CA 1
ATOM 2397 C C . PHE B 1 110 ? 6.281 -37.25 -15.953 1 78.25 110 PHE B C 1
ATOM 2399 O O . PHE B 1 110 ? 6.621 -36.375 -16.75 1 78.25 110 PHE B O 1
ATOM 2406 N N . GLY B 1 111 ? 6.43 -37.188 -14.625 1 84.06 111 GLY B N 1
ATOM 2407 C CA . GLY B 1 111 ? 7.078 -36.031 -14.062 1 84.06 111 GLY B CA 1
ATOM 2408 C C . GLY B 1 111 ? 6.184 -35.25 -13.117 1 84.06 111 GLY B C 1
ATOM 2409 O O . GLY B 1 111 ? 5.176 -35.75 -12.641 1 84.06 111 GLY B O 1
ATOM 2410 N N . TYR B 1 112 ? 6.66 -34.062 -12.875 1 86.5 112 TYR B N 1
ATOM 2411 C CA . TYR B 1 112 ? 5.887 -33.25 -11.945 1 86.5 112 TYR B CA 1
ATOM 2412 C C . TYR B 1 112 ? 4.73 -32.531 -12.664 1 86.5 112 TYR B C 1
ATOM 2414 O O . TYR B 1 112 ? 4.926 -31.922 -13.703 1 86.5 112 TYR B O 1
ATOM 2422 N N . ASN B 1 113 ? 3.58 -32.719 -12.148 1 88.31 113 ASN B N 1
ATOM 2423 C CA . ASN B 1 113 ? 2.41 -32.031 -12.68 1 88.31 113 ASN B CA 1
ATOM 2424 C C . ASN B 1 113 ? 1.97 -30.906 -11.773 1 88.31 113 ASN B C 1
ATOM 2426 O O . ASN B 1 113 ? 2.109 -30.984 -10.555 1 88.31 113 ASN B O 1
ATOM 2430 N N . GLY B 1 114 ? 1.479 -29.859 -12.422 1 89.38 114 GLY B N 1
ATOM 2431 C CA . GLY B 1 114 ? 0.826 -28.797 -11.664 1 89.38 114 GLY B CA 1
ATOM 2432 C C . GLY B 1 114 ? -0.629 -29.109 -11.352 1 89.38 114 GLY B C 1
ATOM 2433 O O . GLY B 1 114 ? -1.359 -29.609 -12.211 1 89.38 114 GLY B O 1
ATOM 2434 N N . ILE B 1 115 ? -0.949 -28.969 -10.164 1 92.56 115 ILE B N 1
ATOM 2435 C CA . ILE B 1 115 ? -2.334 -29.141 -9.742 1 92.56 115 ILE B CA 1
ATOM 2436 C C . ILE B 1 115 ? -2.883 -27.812 -9.219 1 92.56 115 ILE B C 1
ATOM 2438 O O . ILE B 1 115 ? -2.264 -27.172 -8.367 1 92.56 115 ILE B O 1
ATOM 2442 N N . ILE B 1 116 ? -4 -27.422 -9.82 1 94.94 116 ILE B N 1
ATOM 2443 C CA . ILE B 1 116 ? -4.676 -26.203 -9.375 1 94.94 116 ILE B CA 1
ATOM 2444 C C . ILE B 1 116 ? -6.062 -26.547 -8.836 1 94.94 116 ILE B C 1
ATOM 2446 O O . ILE B 1 116 ? -6.859 -27.188 -9.523 1 94.94 116 ILE B O 1
ATOM 2450 N N . ASP B 1 117 ? -6.215 -26.266 -7.602 1 96.38 117 ASP B N 1
ATOM 2451 C CA . ASP B 1 117 ? -7.52 -26.406 -6.961 1 96.38 117 ASP B CA 1
ATOM 2452 C C . ASP B 1 117 ? -8.188 -25.047 -6.746 1 96.38 117 ASP B C 1
ATOM 2454 O O . ASP B 1 117 ? -7.566 -24.125 -6.211 1 96.38 117 ASP B O 1
ATOM 2458 N N . VAL B 1 118 ? -9.422 -24.891 -7.289 1 97 118 VAL B N 1
ATOM 2459 C CA . VAL B 1 118 ? -10.211 -23.688 -7.043 1 97 118 VAL B CA 1
ATOM 2460 C C . VAL B 1 118 ? -11.508 -24.047 -6.332 1 9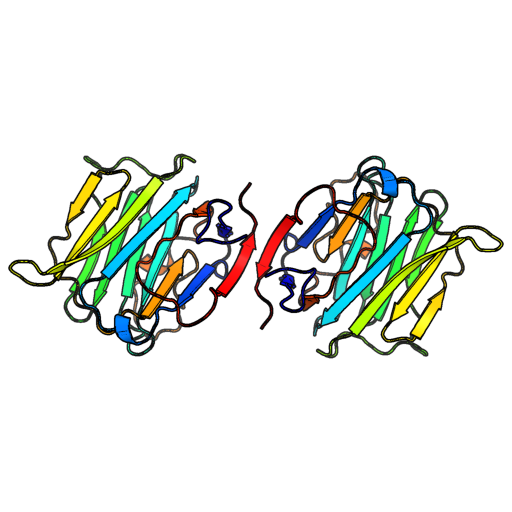7 118 VAL B C 1
ATOM 2462 O O . VAL B 1 118 ? -12.375 -24.719 -6.914 1 97 118 VAL B O 1
ATOM 2465 N N . ASP B 1 119 ? -11.625 -23.625 -5.078 1 97.44 119 ASP B N 1
ATOM 2466 C CA . ASP B 1 119 ? -12.82 -23.844 -4.262 1 97.44 119 ASP B CA 1
ATOM 2467 C C . ASP B 1 119 ? -13.156 -25.328 -4.176 1 97.44 119 ASP B C 1
ATOM 2469 O O . ASP B 1 119 ? -14.328 -25.703 -4.262 1 97.44 119 ASP B O 1
ATOM 2473 N N . GLY B 1 120 ? -12.156 -26.125 -4.156 1 95.38 120 GLY B N 1
ATOM 2474 C CA . GLY B 1 120 ? -12.359 -27.547 -3.957 1 95.38 120 GLY B CA 1
ATOM 2475 C C . GLY B 1 120 ? -12.383 -28.344 -5.254 1 95.38 120 GLY B C 1
ATOM 2476 O O . GLY B 1 120 ? -12.398 -29.578 -5.242 1 95.38 120 GLY B O 1
ATOM 2477 N N . THR B 1 121 ? -12.469 -27.625 -6.379 1 94 121 THR B N 1
ATOM 2478 C CA . THR B 1 121 ? -12.43 -28.266 -7.688 1 94 121 THR B CA 1
ATOM 2479 C C . THR B 1 121 ? -11 -28.281 -8.234 1 94 121 THR B C 1
ATOM 2481 O O . THR B 1 121 ? -10.367 -27.234 -8.367 1 94 121 THR B O 1
ATOM 2484 N N . ASN B 1 122 ? -10.547 -29.453 -8.648 1 92.56 122 ASN B N 1
ATOM 2485 C CA . ASN B 1 122 ? -9.141 -29.609 -9.023 1 92.56 122 ASN B CA 1
ATOM 2486 C C . ASN B 1 122 ? -8.977 -29.75 -10.531 1 92.56 122 ASN B C 1
ATOM 2488 O O . ASN B 1 122 ? -9.867 -30.281 -11.211 1 92.56 122 ASN B O 1
ATOM 2492 N N . HIS B 1 123 ? -7.918 -29.234 -10.969 1 91.19 123 HIS B N 1
ATOM 2493 C CA . HIS B 1 123 ? -7.426 -29.438 -12.328 1 91.19 123 HIS B CA 1
ATOM 2494 C C . HIS B 1 123 ? -5.941 -29.797 -12.328 1 91.19 123 HIS B C 1
ATOM 2496 O O . HIS B 1 123 ? -5.137 -29.094 -11.703 1 91.19 123 HIS B O 1
ATOM 2502 N N . THR B 1 124 ? -5.621 -30.875 -12.906 1 88.06 124 THR B N 1
ATOM 2503 C CA . THR B 1 124 ? -4.234 -31.312 -13.008 1 88.06 124 THR B CA 1
ATOM 2504 C C . THR B 1 124 ? -3.693 -31.062 -14.414 1 88.06 124 THR B C 1
ATOM 2506 O O . THR B 1 124 ? -4.348 -31.391 -15.406 1 88.06 124 THR B O 1
ATOM 2509 N N . SER B 1 125 ? -2.547 -30.422 -14.383 1 80.06 125 SER B N 1
ATOM 2510 C CA . SER B 1 125 ? -1.943 -30.172 -15.688 1 80.06 125 SER B CA 1
ATOM 2511 C C . SER B 1 125 ? -1.571 -31.484 -16.375 1 80.06 125 SER B C 1
ATOM 2513 O O . SER B 1 125 ? -1.136 -32.438 -15.727 1 80.06 125 SER B O 1
ATOM 2515 N N . VAL B 1 126 ? -1.734 -31.469 -17.656 1 74 126 VAL B N 1
ATOM 2516 C CA . VAL B 1 126 ? -1.387 -32.625 -18.469 1 74 126 VAL B CA 1
ATOM 2517 C C . VAL B 1 126 ? 0.12 -32.656 -18.719 1 74 126 VAL B C 1
ATOM 2519 O O . VAL B 1 126 ? 0.699 -33.719 -18.953 1 74 126 VAL B O 1
ATOM 2522 N N . TYR B 1 127 ? 0.735 -31.469 -18.547 1 78.25 127 TYR B N 1
ATOM 2523 C CA . TYR B 1 127 ? 2.15 -31.359 -18.875 1 78.25 127 TYR B CA 1
ATOM 2524 C C . TYR B 1 127 ? 3.004 -31.25 -17.625 1 78.25 127 TYR B C 1
ATOM 2526 O O . TYR B 1 127 ? 2.498 -30.922 -16.547 1 78.25 127 TYR B O 1
ATOM 2534 N N . GLU B 1 128 ? 4.227 -31.609 -17.844 1 83.06 128 GLU B N 1
ATOM 2535 C CA . GLU B 1 128 ? 5.203 -31.547 -16.766 1 83.06 128 GLU B CA 1
ATOM 2536 C C . GLU B 1 128 ? 5.531 -30.109 -16.391 1 83.06 128 GLU B C 1
ATOM 2538 O O . GLU B 1 128 ? 5.688 -29.266 -17.281 1 83.06 128 GLU B O 1
ATOM 2543 N N . VAL B 1 129 ? 5.512 -29.828 -15.094 1 84.88 129 VAL B N 1
ATOM 2544 C CA . VAL B 1 129 ? 5.945 -28.547 -14.555 1 84.88 129 VAL B CA 1
ATOM 2545 C C . VAL B 1 129 ? 7.25 -28.719 -13.781 1 84.88 129 VAL B C 1
ATOM 2547 O O . VAL B 1 129 ? 7.234 -29.062 -12.594 1 84.88 129 VAL B O 1
ATOM 2550 N N . ASN B 1 130 ? 8.383 -28.531 -14.523 1 83.62 130 ASN B N 1
ATOM 2551 C CA . ASN B 1 130 ? 9.695 -28.734 -13.914 1 83.62 130 ASN B CA 1
ATOM 2552 C C . ASN B 1 130 ? 10.57 -27.484 -14.047 1 83.62 130 ASN B C 1
ATOM 2554 O O . ASN B 1 130 ? 11.5 -27.469 -14.852 1 83.62 130 ASN B O 1
ATOM 2558 N N . CYS B 1 131 ? 10.25 -26.516 -13.156 1 83.12 131 CYS B N 1
ATOM 2559 C CA . CYS B 1 131 ? 11.094 -25.328 -13.062 1 83.12 131 CYS B CA 1
ATOM 2560 C C . CYS B 1 131 ? 12.18 -25.516 -12.008 1 83.12 131 CYS B C 1
ATOM 2562 O O . CYS B 1 131 ? 12.039 -26.328 -11.094 1 83.12 131 CYS B O 1
ATOM 2564 N N . GLU B 1 132 ? 13.203 -24.766 -12.195 1 78.25 132 GLU B N 1
ATOM 2565 C CA . GLU B 1 132 ? 14.289 -24.828 -11.227 1 78.25 132 GLU B CA 1
ATOM 2566 C C . GLU B 1 132 ? 14.125 -23.781 -10.133 1 78.25 132 GLU B C 1
ATOM 2568 O O . GLU B 1 132 ? 13.727 -22.641 -10.414 1 78.25 132 GLU B O 1
ATOM 2573 N N . ASP B 1 133 ? 14.32 -24.062 -8.891 1 75.69 133 ASP B N 1
ATOM 2574 C CA . ASP B 1 133 ? 14.57 -23.188 -7.746 1 75.69 133 ASP B CA 1
ATOM 2575 C C . ASP B 1 133 ? 13.398 -22.234 -7.527 1 75.69 133 ASP B C 1
ATOM 2577 O O . ASP B 1 133 ? 13.602 -21.031 -7.352 1 75.69 133 ASP B O 1
ATOM 2581 N N . PHE B 1 134 ? 12.258 -22.688 -7.324 1 79.38 134 PHE B N 1
ATOM 2582 C CA . PHE B 1 134 ? 11.109 -21.859 -6.961 1 79.38 134 PHE B CA 1
ATOM 2583 C C . PHE B 1 134 ? 11.312 -21.219 -5.594 1 79.38 134 PHE B C 1
ATOM 2585 O O . PHE B 1 134 ? 11.227 -21.906 -4.566 1 79.38 134 PHE B O 1
ATOM 2592 N N . ASP B 1 135 ? 11.664 -19.812 -5.566 1 86.38 135 ASP B N 1
ATOM 2593 C CA . ASP B 1 135 ? 12.023 -19.234 -4.27 1 86.38 135 ASP B CA 1
ATOM 2594 C C . ASP B 1 135 ? 11.227 -17.969 -3.99 1 86.38 135 ASP B C 1
ATOM 2596 O O . ASP B 1 135 ? 11.297 -17.422 -2.891 1 86.38 135 ASP B O 1
ATOM 2600 N N . THR B 1 136 ? 10.492 -17.531 -4.977 1 89.12 136 THR B N 1
ATOM 2601 C CA . THR B 1 136 ? 9.742 -16.297 -4.812 1 89.12 136 THR B CA 1
ATOM 2602 C C . THR B 1 136 ? 8.32 -16.438 -5.348 1 89.12 136 THR B C 1
ATOM 2604 O O . THR B 1 136 ? 8.117 -17.016 -6.422 1 89.12 136 THR B O 1
ATOM 2607 N N . VAL B 1 137 ? 7.383 -16.047 -4.57 1 91.25 137 VAL B N 1
ATOM 2608 C CA . VAL B 1 137 ? 6.004 -15.953 -5.031 1 91.25 137 VAL B CA 1
ATOM 2609 C C . VAL B 1 137 ? 5.539 -14.5 -4.969 1 91.25 137 VAL B C 1
ATOM 2611 O O . VAL B 1 137 ? 5.707 -13.828 -3.945 1 91.25 137 VAL B O 1
ATOM 2614 N N . ILE B 1 138 ? 4.98 -14.023 -6.051 1 92.25 138 ILE B N 1
ATOM 2615 C CA . ILE B 1 138 ? 4.48 -12.656 -6.152 1 92.25 138 ILE B CA 1
ATOM 2616 C C . ILE B 1 138 ? 2.973 -12.672 -6.398 1 92.25 138 ILE B C 1
ATOM 2618 O O . ILE B 1 138 ? 2.492 -13.383 -7.285 1 92.25 138 ILE B O 1
ATOM 2622 N N . PHE B 1 139 ? 2.258 -12.023 -5.543 1 95.25 139 PHE B N 1
ATOM 2623 C CA . PHE B 1 139 ? 0.835 -11.805 -5.781 1 95.25 139 PHE B CA 1
ATOM 2624 C C . PHE B 1 139 ? 0.601 -10.477 -6.484 1 95.25 139 PHE B C 1
ATOM 2626 O O . PHE B 1 139 ? 1.105 -9.438 -6.043 1 95.25 139 PHE B O 1
ATOM 2633 N N . GLY B 1 140 ? -0.208 -10.516 -7.52 1 91.81 140 GLY B N 1
ATOM 2634 C CA . GLY B 1 140 ? -0.41 -9.312 -8.312 1 91.81 140 GLY B CA 1
ATOM 2635 C C . GLY B 1 140 ? 0.79 -8.953 -9.164 1 91.81 140 GLY B C 1
ATOM 2636 O O . GLY B 1 140 ? 1.529 -9.828 -9.609 1 91.81 140 GLY B O 1
ATOM 2637 N N . GLY B 1 141 ? 0.859 -7.555 -9.508 1 82.62 141 GLY B N 1
ATOM 2638 C CA . GLY B 1 141 ? 2.002 -7.04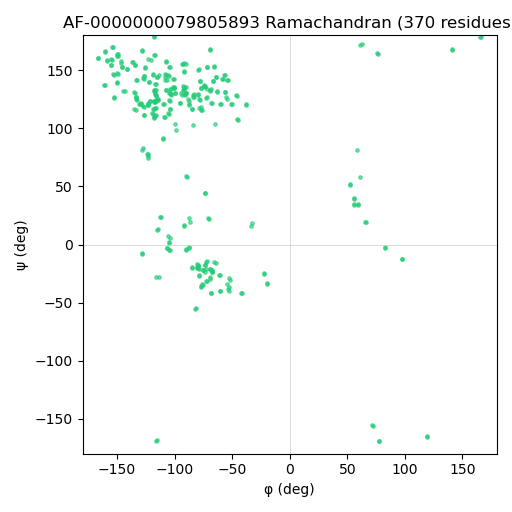3 -10.242 1 82.62 141 GLY B CA 1
ATOM 2639 C C . GLY B 1 141 ? 1.956 -7.379 -11.727 1 82.62 141 GLY B C 1
ATOM 2640 O O . GLY B 1 141 ? 0.958 -7.91 -12.211 1 82.62 141 GLY B O 1
ATOM 2641 N N . HIS B 1 142 ? 2.785 -6.629 -12.367 1 71.31 142 HIS B N 1
ATOM 2642 C CA . HIS B 1 142 ? 3.043 -6.949 -13.766 1 71.31 142 HIS B CA 1
ATOM 2643 C C . HIS B 1 142 ? 4.395 -7.633 -13.938 1 71.31 142 HIS B C 1
ATOM 2645 O O . HIS B 1 142 ? 5.34 -7.336 -13.203 1 71.31 142 HIS B O 1
ATOM 2651 N N . ARG B 1 143 ? 4.422 -8.797 -14.367 1 58.03 143 ARG B N 1
ATOM 2652 C CA . ARG B 1 143 ? 5.719 -9.438 -14.57 1 58.03 143 ARG B CA 1
ATOM 2653 C C . ARG B 1 143 ? 6.738 -8.438 -15.117 1 58.03 143 ARG B C 1
ATOM 2655 O O . ARG B 1 143 ? 6.426 -7.641 -16 1 58.03 143 ARG B O 1
ATOM 2662 N N . PRO B 1 144 ? 7.98 -8.219 -14.289 1 47.03 144 PRO B N 1
ATOM 2663 C CA . PRO B 1 144 ? 9.039 -7.348 -14.805 1 47.03 144 PRO B CA 1
ATOM 2664 C C . PRO B 1 144 ? 9.367 -7.629 -16.266 1 47.03 144 PRO B C 1
ATOM 2666 O O . PRO B 1 144 ? 9.391 -8.789 -16.688 1 47.03 144 PRO B O 1
ATOM 2669 N N . THR B 1 145 ? 8.984 -6.766 -17.094 1 43.44 145 THR B N 1
ATOM 2670 C CA . THR B 1 145 ? 9.43 -6.848 -18.484 1 43.44 145 THR B CA 1
ATOM 2671 C C . THR B 1 145 ? 10.914 -7.207 -18.547 1 43.44 145 THR B C 1
ATOM 2673 O O . THR B 1 145 ? 11.43 -7.527 -19.625 1 43.44 145 THR B O 1
ATOM 2676 N N . HIS B 1 146 ? 11.664 -6.594 -17.672 1 39.59 146 HIS B N 1
ATOM 2677 C CA . HIS B 1 146 ? 13.07 -6.645 -18.062 1 39.59 146 HIS B CA 1
ATOM 2678 C C . HIS B 1 146 ? 13.508 -8.078 -18.344 1 39.59 146 HIS B C 1
ATOM 2680 O O . HIS B 1 146 ? 14.68 -8.32 -18.641 1 39.59 146 HIS B O 1
ATOM 2686 N N . VAL B 1 147 ? 13.008 -9 -17.609 1 37.88 147 VAL B N 1
ATOM 2687 C CA . VAL B 1 147 ? 13.742 -10.172 -18.062 1 37.88 147 VAL B CA 1
ATOM 2688 C C . VAL B 1 147 ? 13.688 -10.258 -19.594 1 37.88 147 VAL B C 1
ATOM 2690 O O . VAL B 1 147 ? 12.664 -9.953 -20.203 1 37.88 147 VAL B O 1
ATOM 2693 N N . GLY B 1 148 ? 14.805 -10.25 -20.219 1 34.88 148 GLY B N 1
ATOM 2694 C CA . GLY B 1 148 ? 15.055 -10.547 -21.625 1 34.88 148 GLY B CA 1
ATOM 2695 C C . GLY B 1 148 ? 13.938 -11.352 -22.266 1 34.88 148 GLY B C 1
ATOM 2696 O O . GLY B 1 148 ? 14.07 -11.805 -23.406 1 34.88 148 GLY B O 1
ATOM 2697 N N . THR B 1 149 ? 13.359 -12.18 -21.469 1 39.41 149 THR B N 1
ATOM 2698 C CA . THR B 1 149 ? 12.602 -13.18 -22.203 1 39.41 149 THR B CA 1
ATOM 2699 C C . THR B 1 149 ? 11.391 -12.539 -22.891 1 39.41 149 THR B C 1
ATOM 2701 O O . THR B 1 149 ? 10.781 -11.617 -22.359 1 39.41 149 THR B O 1
ATOM 2704 N N . LEU B 1 150 ? 11.234 -12.898 -24.125 1 37.81 150 LEU B N 1
ATOM 2705 C CA . LEU B 1 150 ? 10.227 -12.984 -25.172 1 37.81 150 LEU B CA 1
ATOM 2706 C C . LEU B 1 150 ? 8.852 -13.297 -24.594 1 37.81 150 LEU B C 1
ATOM 2708 O O . LEU B 1 150 ? 8.273 -14.344 -24.875 1 37.81 150 LEU B O 1
ATOM 2712 N N . LEU B 1 151 ? 8.734 -13.125 -23.344 1 42.38 151 LEU B N 1
ATOM 2713 C CA . LEU B 1 151 ? 7.359 -13.594 -23.172 1 42.38 151 LEU B CA 1
ATOM 2714 C C . LEU B 1 151 ? 6.41 -12.836 -24.094 1 42.38 151 LEU B C 1
ATOM 2716 O O . LEU B 1 151 ? 6.539 -11.625 -24.266 1 42.38 151 LEU B O 1
ATOM 2720 N N . PRO B 1 152 ? 5.727 -13.594 -24.781 1 40.28 152 PRO B N 1
ATOM 2721 C CA . PRO B 1 152 ? 4.742 -13.016 -25.703 1 40.28 152 PRO B CA 1
ATOM 2722 C C . PRO B 1 152 ? 3.893 -11.93 -25.047 1 40.28 152 PRO B C 1
ATOM 2724 O O . PRO B 1 152 ? 3.643 -11.977 -23.844 1 40.28 152 PRO B O 1
ATOM 2727 N N . ALA B 1 153 ? 3.836 -10.828 -25.672 1 43.81 153 ALA B N 1
ATOM 2728 C CA . ALA B 1 153 ? 2.992 -9.664 -25.438 1 43.81 153 ALA B CA 1
ATOM 2729 C C . ALA B 1 153 ? 1.736 -10.047 -24.656 1 43.81 153 ALA B C 1
ATOM 2731 O O . ALA B 1 153 ? 1.238 -9.266 -23.844 1 43.81 153 ALA B O 1
ATOM 2732 N N . GLU B 1 154 ? 1.405 -11.219 -24.797 1 44.5 154 GLU B N 1
ATOM 2733 C CA . GLU B 1 154 ? 0.108 -11.695 -24.328 1 44.5 154 GLU B CA 1
ATOM 2734 C C . GLU B 1 154 ? 0.108 -11.883 -22.812 1 44.5 154 GLU B C 1
ATOM 2736 O O . GLU B 1 154 ? -0.949 -11.859 -22.172 1 44.5 154 GLU B O 1
ATOM 2741 N N . MET B 1 155 ? 1.206 -12.312 -22.266 1 46.81 155 MET B N 1
ATOM 2742 C CA . MET B 1 155 ? 1.244 -12.469 -20.812 1 46.81 155 MET B CA 1
ATOM 2743 C C . MET B 1 155 ? 1.22 -11.109 -20.125 1 46.81 155 MET B C 1
ATOM 2745 O O . MET B 1 155 ? 0.972 -11.023 -18.922 1 46.81 155 MET B O 1
ATOM 2749 N N . THR B 1 156 ? 1.775 -10.133 -20.844 1 49.97 156 THR B N 1
ATOM 2750 C CA . THR B 1 156 ? 1.912 -8.781 -20.312 1 49.97 156 THR B CA 1
ATOM 2751 C C . THR B 1 156 ? 0.591 -8.023 -20.422 1 49.97 156 THR B C 1
ATOM 2753 O O . THR B 1 156 ? 0.397 -7.008 -19.75 1 49.97 156 THR B O 1
ATOM 2756 N N . ASP B 1 157 ? -0.217 -8.727 -21.359 1 53.22 157 ASP B N 1
ATOM 2757 C CA . ASP B 1 157 ? -1.363 -7.895 -21.703 1 53.22 157 ASP B CA 1
ATOM 2758 C C . ASP B 1 157 ? -2.555 -8.188 -20.797 1 53.22 157 ASP B C 1
ATOM 2760 O O . ASP B 1 157 ? -3.707 -8.062 -21.219 1 53.22 157 ASP B O 1
ATOM 2764 N N . HIS B 1 158 ? -2.246 -8.852 -19.703 1 58.59 158 HIS B N 1
ATOM 2765 C CA . HIS B 1 158 ? -3.473 -9.211 -19 1 58.59 158 HIS B CA 1
ATOM 2766 C C . HIS B 1 158 ? -3.91 -8.109 -18.047 1 58.59 158 HIS B C 1
ATOM 2768 O O . HIS B 1 158 ? -4.824 -8.305 -17.25 1 58.59 158 HIS B O 1
ATOM 2774 N N . GLY B 1 159 ? -3.496 -6.973 -18.281 1 67.31 159 GLY B N 1
ATOM 2775 C CA . GLY B 1 159 ? -3.934 -5.895 -17.406 1 67.31 159 GLY B CA 1
ATOM 2776 C C . GLY B 1 159 ? -3.512 -6.094 -15.953 1 67.31 159 GLY B C 1
ATOM 2777 O O . GLY B 1 159 ? -2.863 -7.086 -15.625 1 67.31 159 GL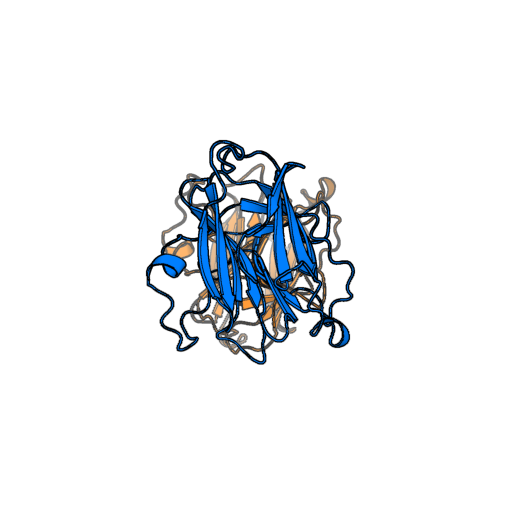Y B O 1
ATOM 2778 N N . SER B 1 160 ? -3.688 -5.164 -15.133 1 78.81 160 SER B N 1
ATOM 2779 C CA . SER B 1 160 ? -3.344 -5.203 -13.719 1 78.81 160 SER B CA 1
ATOM 2780 C C . SER B 1 160 ? -4.48 -5.793 -12.891 1 78.81 160 SER B C 1
ATOM 2782 O O . SER B 1 160 ? -5.652 -5.512 -13.148 1 78.81 160 SER B O 1
ATOM 2784 N N . PHE B 1 161 ? -4.16 -6.895 -12.195 1 90.69 161 PHE B N 1
ATOM 2785 C CA . PHE B 1 161 ? -5.121 -7.445 -11.242 1 90.69 161 PHE B CA 1
ATOM 2786 C C . PHE B 1 161 ? -5.531 -6.395 -10.219 1 90.69 161 PHE B C 1
ATOM 2788 O O . PHE B 1 161 ? -4.691 -5.637 -9.727 1 90.69 161 PHE B O 1
ATOM 2795 N N . GLU B 1 162 ? -6.75 -6.277 -10.039 1 95.56 162 GLU B N 1
ATOM 2796 C CA . GLU B 1 162 ? -7.309 -5.477 -8.953 1 95.56 162 GLU B CA 1
ATOM 2797 C C . GLU B 1 162 ? -8.219 -6.312 -8.07 1 95.56 162 GLU B C 1
ATOM 2799 O O . GLU B 1 162 ? -9.227 -6.852 -8.531 1 95.56 162 GLU B O 1
ATOM 2804 N N . GLY B 1 163 ? -7.906 -6.414 -6.824 1 97.44 163 GLY B N 1
ATOM 2805 C CA . GLY B 1 163 ? -8.703 -7.199 -5.898 1 97.44 163 GLY B CA 1
ATOM 2806 C C . GLY B 1 163 ? -8 -7.465 -4.578 1 97.44 163 GLY B C 1
ATOM 2807 O O . GLY B 1 163 ? -6.883 -6.992 -4.359 1 97.44 163 GLY B O 1
ATOM 2808 N N . CYS B 1 164 ? -8.719 -8.156 -3.713 1 98.25 164 CYS B N 1
ATOM 2809 C CA . CYS B 1 164 ? -8.18 -8.453 -2.389 1 98.25 164 CYS B CA 1
ATOM 2810 C C . CYS B 1 164 ? -7.656 -9.883 -2.322 1 98.25 164 CYS B C 1
ATOM 2812 O O . CYS B 1 164 ? -8.203 -10.781 -2.969 1 98.25 164 CYS B O 1
ATOM 2814 N N . MET B 1 165 ? -6.586 -10.086 -1.633 1 98.12 165 MET B N 1
ATOM 2815 C CA . MET B 1 165 ? -5.996 -11.391 -1.351 1 98.12 165 MET B CA 1
ATOM 2816 C C . MET B 1 165 ? -5.766 -11.57 0.146 1 98.12 165 MET B C 1
ATOM 2818 O O . MET B 1 165 ? -5.383 -10.625 0.839 1 98.12 165 MET B O 1
ATOM 2822 N N . LYS B 1 166 ? -5.977 -12.766 0.595 1 97.94 166 LYS B N 1
ATOM 2823 C CA . LYS B 1 166 ? -5.777 -13.031 2.016 1 97.94 166 LYS B CA 1
ATOM 2824 C C . LYS B 1 166 ? -5.441 -14.5 2.258 1 97.94 166 LYS B C 1
ATOM 2826 O O . LYS B 1 166 ? -5.434 -15.297 1.321 1 97.94 166 LYS B O 1
ATOM 2831 N N . GLU B 1 167 ? -5.043 -14.867 3.42 1 97.75 167 GLU B N 1
ATOM 2832 C CA . GLU B 1 167 ? -4.84 -16.219 3.912 1 97.75 167 GLU B CA 1
ATOM 2833 C C . GLU B 1 167 ? -3.805 -16.969 3.07 1 97.75 167 GLU B C 1
ATOM 2835 O O . GLU B 1 167 ? -3.982 -18.156 2.76 1 97.75 167 GLU B O 1
ATOM 2840 N N . ALA B 1 168 ? -2.846 -16.188 2.617 1 97.06 168 ALA B N 1
ATOM 2841 C CA . ALA B 1 168 ? -1.735 -16.875 1.972 1 97.06 168 ALA B CA 1
ATOM 2842 C C . ALA B 1 168 ? -1.056 -17.844 2.938 1 97.06 168 ALA B C 1
ATOM 2844 O O . ALA B 1 168 ? -0.586 -17.438 4.004 1 97.06 168 ALA B O 1
ATOM 2845 N N . TYR B 1 169 ? -1.063 -19.047 2.521 1 96.12 169 TYR B N 1
ATOM 2846 C CA . TYR B 1 169 ? -0.513 -20.094 3.365 1 96.12 169 TYR B CA 1
ATOM 2847 C C . TYR B 1 169 ? 0.622 -20.828 2.656 1 96.12 169 TYR B C 1
ATOM 2849 O O . TYR B 1 169 ? 0.45 -21.312 1.538 1 96.12 169 TYR B O 1
ATOM 2857 N N . PHE B 1 170 ? 1.719 -20.828 3.281 1 92 170 PHE B N 1
ATOM 2858 C CA . PHE B 1 170 ? 2.895 -21.562 2.832 1 92 170 PHE B CA 1
ATOM 2859 C C . PHE B 1 170 ? 3.432 -22.469 3.941 1 92 170 PHE B C 1
ATOM 2861 O O . PHE B 1 170 ? 3.793 -21.984 5.016 1 92 170 PHE B O 1
ATOM 2868 N N . PRO B 1 171 ? 3.438 -23.766 3.695 1 88.5 171 PRO B N 1
ATOM 2869 C CA . PRO B 1 171 ? 4.004 -24.641 4.727 1 88.5 171 PRO B CA 1
ATOM 2870 C C . PRO B 1 171 ? 5.52 -24.5 4.852 1 88.5 171 PRO B C 1
ATOM 2872 O O . PRO B 1 171 ? 6.188 -25.438 5.32 1 88.5 171 PRO B O 1
ATOM 2875 N N . TYR B 1 172 ? 6.055 -23.422 4.43 1 83.88 172 TYR B N 1
ATOM 2876 C CA . TYR B 1 172 ? 7.48 -23.109 4.438 1 83.88 172 TYR B CA 1
ATOM 2877 C C . TYR B 1 172 ? 7.746 -21.781 5.121 1 83.88 172 TYR B C 1
ATOM 2879 O O . TYR B 1 172 ? 6.949 -20.844 5.0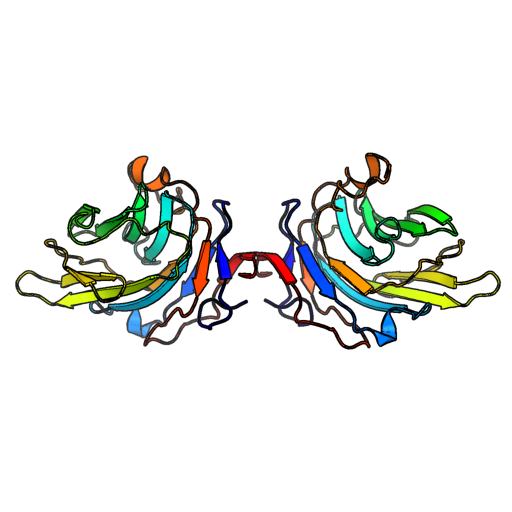08 1 83.88 172 TYR B O 1
ATOM 2887 N N . PRO B 1 173 ? 8.922 -21.828 5.785 1 86.81 173 PRO B N 1
ATOM 2888 C CA . PRO B 1 173 ? 9.266 -20.5 6.324 1 86.81 173 PRO B CA 1
ATOM 2889 C C . PRO B 1 173 ? 9.688 -19.516 5.238 1 86.81 173 PRO B C 1
ATOM 2891 O O . PRO B 1 173 ? 10.18 -19.922 4.184 1 86.81 173 PRO B O 1
ATOM 2894 N N . PHE B 1 174 ? 9.477 -18.25 5.512 1 89.94 174 PHE B N 1
ATOM 2895 C CA . PHE B 1 174 ? 9.961 -17.203 4.625 1 89.94 174 PHE B CA 1
ATOM 2896 C C . PHE B 1 174 ? 11.352 -16.734 5.051 1 89.94 174 PHE B C 1
ATOM 2898 O O . PHE B 1 174 ? 11.703 -16.812 6.23 1 89.94 174 PHE B O 1
ATOM 2905 N N . SER B 1 175 ? 12.133 -16.328 4.105 1 89.62 175 SER B N 1
ATOM 2906 C CA . SER B 1 175 ? 13.477 -15.836 4.398 1 89.62 175 SER B CA 1
ATOM 2907 C C . SER B 1 175 ? 13.453 -14.406 4.91 1 89.62 175 SER B C 1
ATOM 2909 O O . SER B 1 175 ? 14.406 -13.938 5.531 1 89.62 175 SER B O 1
ATOM 2911 N N . SER B 1 176 ? 12.445 -13.664 4.66 1 88.25 176 SER B N 1
ATOM 2912 C CA . SER B 1 176 ? 12.234 -12.281 5.059 1 88.25 176 SER B CA 1
ATOM 2913 C C . SER B 1 176 ? 10.75 -11.945 5.133 1 88.25 176 SER B C 1
ATOM 2915 O O . SER B 1 176 ? 9.914 -12.664 4.574 1 88.25 176 SER B O 1
ATOM 2917 N N . PRO B 1 177 ? 10.414 -10.883 5.887 1 87.5 177 PRO B N 1
ATOM 2918 C CA . PRO B 1 177 ? 9.023 -10.438 5.832 1 87.5 177 PRO B CA 1
ATOM 2919 C C . PRO B 1 177 ? 8.555 -10.117 4.414 1 87.5 177 PRO B C 1
ATOM 2921 O O . PRO B 1 177 ? 9.367 -9.719 3.57 1 87.5 177 PRO B O 1
ATOM 2924 N N . GLY B 1 178 ? 7.398 -10.359 4.129 1 90.69 178 GLY B N 1
ATOM 2925 C CA . GLY B 1 178 ? 6.844 -10.062 2.816 1 90.69 178 GLY B CA 1
ATOM 2926 C C . GLY B 1 178 ? 7.031 -8.609 2.408 1 90.69 178 GLY B C 1
ATOM 2927 O O . GLY B 1 178 ? 7 -7.715 3.254 1 90.69 178 GLY B O 1
ATOM 2928 N N . GLY B 1 179 ? 7.316 -8.438 1.141 1 93.06 179 GLY B N 1
ATOM 2929 C CA . GLY B 1 179 ? 7.355 -7.098 0.577 1 93.06 179 GLY B CA 1
ATOM 2930 C C . GLY B 1 179 ? 6.012 -6.641 0.033 1 93.06 179 GLY B C 1
ATOM 2931 O O . GLY B 1 179 ? 5.34 -7.387 -0.679 1 93.06 179 GLY B O 1
ATOM 2932 N N . TYR B 1 180 ? 5.578 -5.484 0.4 1 95.19 180 TYR B N 1
ATOM 2933 C CA . TYR B 1 180 ? 4.312 -4.898 -0.032 1 95.19 180 TYR B CA 1
ATOM 2934 C C . TYR B 1 180 ? 4.547 -3.617 -0.824 1 95.19 180 TYR B C 1
ATOM 2936 O O . TYR B 1 180 ? 5.195 -2.688 -0.336 1 95.19 180 TYR B O 1
ATOM 2944 N N . TYR B 1 181 ? 4.047 -3.582 -2.055 1 94.25 181 TYR B N 1
ATOM 2945 C CA . TYR B 1 181 ? 4.285 -2.465 -2.961 1 94.25 181 TYR B CA 1
ATOM 2946 C C . TYR B 1 181 ? 2.982 -1.968 -3.574 1 94.25 181 TYR B C 1
ATOM 2948 O O . TYR B 1 181 ? 2.287 -2.721 -4.262 1 94.25 181 TYR B O 1
ATOM 2956 N N . VAL B 1 182 ? 2.676 -0.706 -3.348 1 94.88 182 VAL B N 1
ATOM 2957 C CA . VAL B 1 182 ? 1.504 -0.028 -3.893 1 94.88 182 VAL B CA 1
ATOM 2958 C C . VAL B 1 182 ? 0.246 -0.835 -3.578 1 94.88 182 VAL B C 1
ATOM 2960 O O . VAL B 1 182 ? -0.505 -1.205 -4.484 1 94.88 182 VAL B O 1
ATOM 2963 N N . VAL B 1 183 ? 0.061 -1.156 -2.393 1 97.06 183 VAL B N 1
ATOM 2964 C CA . VAL B 1 183 ? -1.066 -1.979 -1.968 1 97.06 183 VAL B CA 1
ATOM 2965 C C . VAL B 1 183 ? -1.947 -1.188 -1.002 1 97.06 183 VAL B C 1
ATOM 2967 O O . VAL B 1 183 ? -1.562 -0.112 -0.539 1 97.06 183 VAL B O 1
ATOM 2970 N N . SER B 1 184 ? -3.164 -1.655 -0.81 1 97 184 SER B N 1
ATOM 2971 C CA . SER B 1 184 ? -4.125 -1.047 0.106 1 97 184 SER B CA 1
ATOM 2972 C C . SER B 1 184 ? -4.699 -2.08 1.071 1 97 184 SER B C 1
ATOM 2974 O O . SER B 1 184 ? -4.477 -3.281 0.907 1 97 184 SER B O 1
ATOM 2976 N N . GLN B 1 185 ? -5.309 -1.489 2.018 1 94.38 185 GLN B N 1
ATOM 2977 C CA . GLN B 1 185 ? -6.09 -2.365 2.885 1 94.38 185 GLN B CA 1
ATOM 2978 C C . GLN B 1 185 ? -7.359 -2.846 2.186 1 94.38 185 GLN B C 1
ATOM 2980 O O . GLN B 1 185 ? -8 -2.08 1.463 1 94.38 185 GLN B O 1
ATOM 2985 N N . CYS B 1 186 ? -7.555 -4.121 2.387 1 90.44 186 CYS B N 1
ATOM 2986 C CA . CYS B 1 186 ? -8.812 -4.637 1.866 1 90.44 186 CYS B CA 1
ATOM 2987 C C . CYS B 1 186 ? -9.984 -4.199 2.736 1 90.44 186 CYS B C 1
ATOM 2989 O O . CYS B 1 186 ? -9.844 -4.055 3.953 1 90.44 186 CYS B O 1
ATOM 2991 N N . ASP B 1 187 ? -11.148 -3.771 2.213 1 76.31 187 ASP B N 1
ATOM 2992 C CA . ASP B 1 187 ? -12.344 -3.322 2.914 1 76.31 187 ASP B CA 1
ATOM 2993 C C . ASP B 1 187 ? -12.969 -4.457 3.727 1 76.31 187 ASP B C 1
ATOM 2995 O O . ASP B 1 187 ? -12.742 -5.633 3.43 1 76.31 187 ASP B O 1
#

Radius of gyration: 24.31 Å; Cα contacts (8 Å, |Δi|>4): 1045; chains: 2; bounding box: 37×77×50 Å

InterPro domains:
  IPR001791 Laminin G domain [PF02210] (39-170)
  IPR001791 Laminin G domain [PS50025] (1-186)
  IPR001791 Laminin G domain [SM00282] (31-173)
  IPR001791 Laminin G domain [cd00110] (21-170)
  IPR013320 Concanavalin A-like lectin/glucanase domain superfamily [SSF49899] (15-170)
  IPR050372 Neurexin-related cell adhesion and synaptic protein [PTHR15036] (24-169)

pLDDT: mean 85.2, std 14.96, range [34.38, 98.62]

Organism: Elysia chlorotica (NCBI:txid188477)